Protein AF-A0A379ABN0-F1 (afdb_monomer)

Solvent-accessible surface area (backbone atoms only — not comparable to full-atom values): 11961 Å² total; per-residue (Å²): 132,75,56,62,75,32,34,42,32,34,22,52,95,89,26,41,31,74,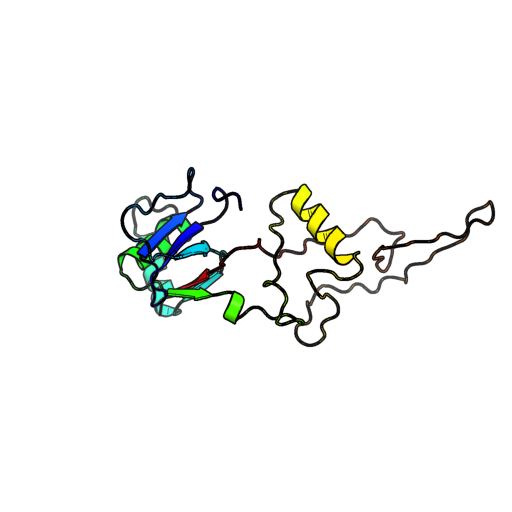44,69,42,52,41,30,93,62,76,84,80,77,82,86,60,93,75,53,47,74,31,33,46,70,89,47,75,46,65,44,67,68,62,50,50,53,55,51,54,52,48,75,69,40,90,85,59,81,87,35,59,65,74,48,50,49,47,50,38,30,72,73,66,52,23,31,49,46,56,42,84,80,73,59,88,72,97,51,92,87,55,75,70,72,51,41,45,53,91,38,74,69,37,41,51,51,53,58,51,35,64,31,46,98,76,38,81,62,76,87,80,48,80,87,75,62,86,83,75,92,82,74,97,55,56,74,63,78,79,57,65,50,98,85,67,50,73,64,79,84,73,76,67,79,82,54,58,38,73,88,52,84,81,81,82,80,84,80,82,45,56,58,76,65,61,33,26,31,41,36,38,124

pLDDT: mean 75.02, std 18.87, range [25.17, 95.69]

Foldseek 3Di:
DQQQQFWKFWAAPQQFTQDIAGSDPDPDDPPDDPGTDIWTAPPAAAEDPVVVVVLQVVQVVDPPRPSDCRPRPVRVCSVVRQKGWAFCLVVQDDDDNPQDRDFFAPVDPVSVVVQVLLVLDPDRSDDQPDPVDHDDDDDDPAAADDWDADPVRHGPDDHSDDDDGPNVDPDDDDPDHGHDDTRYIHIYGD

Nearest PDB structures (foldseek):
  5mni-assembly1_D  TM=9.243E-01  e=1.096E-16  Escherichia coli K-12
  5mni-assembly2_E  TM=9.269E-01  e=2.217E-16  Escherichia coli K-12
  5l6s-assembly3_K  TM=9.487E-01  e=5.098E-16  Escherichia coli K-12
  5l6s-assembly2_E  TM=9.245E-01  e=1.515E-15  Escherichia coli K-12
  5l6s-assembly4_N  TM=9.331E-01  e=2.892E-13  Escherichia coli K-12

Secondary structure (DSSP, 8-state):
--STTS-EEEE-SS-BEEEEESS-SS-----S-TTPEEEEEEEEEEE-HHHHHHHHHHHHHSTT----IIIIIHHHHHHHT--EEEEGGGT---S-TTS-------SSHHHHHHHHHHTTSSS-SS-TT-SSS--------PPPP---B-TT--B----S----TTTTSPPP--------SS-EEEEEE-

Sequence (190 aa):
MKPRRFGVMAVDEENMVIDFVEKPAKPPHHAGVMTLRRSASMGIYVFNADYLYELLEEDLQTPGSNHDFGKDILPKIVASGEGYAHSFALSCVQNDDNAPPYWRDVGTLEAYWRANLDLASVMPELDMYDVTWPIRTHMEPLPPAKFVQDRSGSHGMTMNSLVSGAASSPVQWWSIRCCSRGYALTLFAI

Organism: Enterobacter agglomerans (NCBI:txid549)

Radius of gyration: 22.11 Å; Cα contacts (8 Å, |Δi|>4): 262; chains: 1; bounding box: 51×33×70 Å

InterPro domains:
  IPR005835 Nucleotidyl transferase domain [PF00483] (2-120)
  IPR005836 ADP-glucose pyrophosphorylase, conserved site [PS00810] (40-50)
  IPR011831 Glucose-1-phosphate adenylyltransferase [PTHR43523] (5-164)
  IPR029044 Nucleotide-diphospho-sugar transferases [G3DSA:3.90.550.10] (1-129)
  IPR029044 Nucleotide-diphospho-sugar transferases [SSF53448] (3-157)

Structure (mmCIF, N/CA/C/O backbone):
data_AF-A0A379ABN0-F1
#
_entry.id   AF-A0A379ABN0-F1
#
loop_
_atom_site.group_PDB
_atom_site.id
_atom_site.type_symbol
_atom_site.label_atom_id
_atom_site.label_alt_id
_atom_site.label_comp_id
_atom_site.label_asym_id
_atom_site.label_entity_id
_atom_site.label_seq_id
_atom_site.pdbx_PDB_ins_code
_atom_site.Cartn_x
_atom_site.Cartn_y
_atom_site.Cartn_z
_atom_site.occupancy
_atom_site.B_iso_or_equiv
_atom_site.auth_seq_id
_atom_site.auth_comp_id
_atom_site.auth_asym_id
_atom_site.auth_atom_id
_atom_site.pdbx_PDB_model_num
ATOM 1 N N . MET A 1 1 ? 5.634 12.498 4.105 1.00 40.50 1 MET A N 1
ATOM 2 C CA . MET A 1 1 ? 4.290 11.992 3.733 1.00 40.50 1 MET A CA 1
ATOM 3 C C . MET A 1 1 ? 3.267 13.119 3.911 1.00 40.50 1 MET A C 1
ATOM 5 O O . MET A 1 1 ? 3.470 13.928 4.808 1.00 40.50 1 MET A O 1
ATOM 9 N N . LYS A 1 2 ? 2.200 13.214 3.100 1.00 43.81 2 LYS A N 1
ATOM 10 C CA . LYS A 1 2 ? 1.050 14.110 3.375 1.00 43.81 2 LYS A CA 1
ATOM 11 C C . LYS A 1 2 ? -0.066 13.263 4.020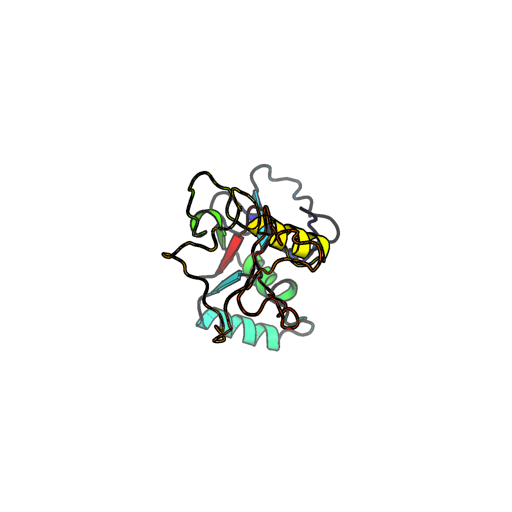 1.00 43.81 2 LYS A C 1
ATOM 13 O O . LYS A 1 2 ? -0.639 12.458 3.294 1.00 43.81 2 LYS A O 1
ATOM 18 N N . PRO A 1 3 ? -0.397 13.416 5.320 1.00 51.28 3 PRO A N 1
ATOM 19 C CA . PRO A 1 3 ? -1.280 12.469 6.025 1.00 51.28 3 PRO A CA 1
ATOM 20 C C . PRO A 1 3 ? -2.719 12.385 5.495 1.00 51.28 3 PRO A C 1
ATOM 22 O O . PRO A 1 3 ? -3.369 11.362 5.645 1.00 51.28 3 PRO A O 1
ATOM 25 N N . ARG A 1 4 ? -3.203 13.438 4.821 1.00 58.72 4 ARG A N 1
ATOM 26 C CA . ARG A 1 4 ? -4.598 13.640 4.366 1.00 58.72 4 ARG A CA 1
ATOM 27 C C . ARG A 1 4 ? -5.086 12.671 3.261 1.00 58.72 4 ARG A C 1
ATOM 29 O O . ARG A 1 4 ? -6.005 13.009 2.522 1.00 58.72 4 ARG A O 1
ATOM 36 N N . ARG A 1 5 ? -4.420 11.528 3.077 1.00 66.38 5 ARG A N 1
ATOM 37 C CA . ARG A 1 5 ? -4.686 10.505 2.047 1.00 66.38 5 ARG A CA 1
ATOM 38 C C . ARG A 1 5 ? -4.789 9.082 2.589 1.00 66.38 5 ARG A C 1
ATOM 40 O O . ARG A 1 5 ? -5.358 8.240 1.903 1.00 66.38 5 ARG A O 1
ATOM 47 N N . PHE A 1 6 ? -4.276 8.840 3.791 1.00 71.88 6 PHE A N 1
ATOM 48 C CA . PHE A 1 6 ? -4.164 7.521 4.404 1.00 71.88 6 PHE A CA 1
ATOM 49 C C . PHE A 1 6 ? -4.867 7.529 5.758 1.00 71.88 6 PHE A C 1
ATOM 51 O O . PHE A 1 6 ? -4.932 8.580 6.402 1.00 71.88 6 PHE A O 1
ATOM 58 N N . GLY A 1 7 ? -5.330 6.368 6.208 1.00 77.56 7 GLY A N 1
ATOM 59 C CA . GLY A 1 7 ? -5.660 6.169 7.613 1.00 77.56 7 GLY A CA 1
ATOM 60 C C . GLY A 1 7 ? -4.396 6.273 8.449 1.00 77.56 7 GLY A C 1
ATOM 61 O O . GLY A 1 7 ? -3.375 5.674 8.104 1.00 77.56 7 GLY A O 1
ATOM 62 N N . VAL A 1 8 ? -4.446 7.072 9.510 1.00 82.38 8 VAL A N 1
ATOM 63 C CA . VAL A 1 8 ? -3.350 7.225 10.468 1.00 82.38 8 VAL A CA 1
ATOM 64 C C . VAL A 1 8 ? -3.729 6.464 11.723 1.00 82.38 8 VAL A C 1
ATOM 66 O O . VAL A 1 8 ? -4.781 6.731 12.299 1.00 82.38 8 VAL A O 1
ATOM 69 N N . MET A 1 9 ? -2.857 5.555 12.147 1.00 84.50 9 MET A N 1
ATOM 70 C CA . MET A 1 9 ? -3.040 4.776 13.367 1.00 84.50 9 MET A CA 1
ATOM 71 C C . MET A 1 9 ? -1.948 5.069 14.393 1.00 84.50 9 MET A C 1
ATOM 73 O O . MET A 1 9 ? -0.806 5.383 14.028 1.00 84.50 9 MET A O 1
ATOM 77 N N . ALA A 1 10 ? -2.311 4.955 15.666 1.00 84.81 10 ALA A N 1
ATOM 78 C CA . ALA A 1 10 ? -1.388 4.936 16.789 1.00 84.81 10 ALA A CA 1
ATOM 79 C C . ALA A 1 10 ? -1.353 3.530 17.390 1.00 84.81 10 ALA A C 1
ATOM 81 O O . ALA A 1 10 ? -2.406 2.961 17.685 1.00 84.81 10 ALA A O 1
ATOM 82 N N . VAL A 1 11 ? -0.145 2.992 17.558 1.00 85.12 11 VAL A N 1
ATOM 83 C CA . VAL A 1 11 ? 0.076 1.639 18.086 1.00 85.12 11 VAL A CA 1
ATOM 84 C C . VAL A 1 11 ? 1.024 1.655 19.273 1.00 85.12 11 VAL A C 1
ATOM 86 O O . VAL A 1 11 ? 1.902 2.522 19.354 1.00 85.12 11 VAL A O 1
ATOM 89 N N . ASP A 1 12 ? 0.829 0.707 20.182 1.00 85.62 12 ASP A N 1
ATOM 90 C CA . ASP A 1 12 ? 1.656 0.518 21.372 1.00 85.62 12 ASP A CA 1
ATOM 91 C C . ASP A 1 12 ? 2.913 -0.336 21.110 1.00 85.62 12 ASP A C 1
ATOM 93 O O . ASP A 1 12 ? 3.414 -0.434 19.985 1.00 85.62 12 ASP A O 1
ATOM 97 N N . GLU A 1 13 ? 3.472 -0.895 22.184 1.00 85.88 13 GLU A N 1
ATOM 98 C CA . GLU A 1 13 ? 4.683 -1.717 22.173 1.00 85.88 13 GLU A CA 1
ATOM 99 C C . GLU A 1 13 ? 4.399 -3.188 21.809 1.00 85.88 13 GLU A C 1
ATOM 101 O O . GLU A 1 13 ? 5.302 -3.877 21.334 1.00 85.88 13 GLU A O 1
ATOM 106 N N . GLU A 1 14 ? 3.147 -3.642 21.943 1.00 86.19 14 GLU A N 1
ATOM 107 C CA . GLU A 1 14 ? 2.665 -4.972 21.537 1.00 86.19 14 GLU A CA 1
ATOM 108 C C . GLU A 1 14 ? 2.105 -4.971 20.096 1.00 86.19 14 GLU A C 1
ATOM 110 O O . GLU A 1 14 ? 1.907 -6.026 19.492 1.00 86.19 14 GLU A O 1
ATOM 115 N N . ASN A 1 15 ? 1.996 -3.784 19.485 1.00 86.75 15 ASN A N 1
ATOM 116 C CA . ASN A 1 15 ? 1.412 -3.484 18.172 1.00 86.75 15 ASN A CA 1
ATOM 117 C C . ASN A 1 15 ? -0.126 -3.585 18.133 1.00 86.75 15 ASN A C 1
ATOM 119 O O . ASN A 1 15 ? -0.699 -3.763 17.056 1.00 86.75 15 ASN A O 1
ATOM 123 N N . MET A 1 16 ? -0.805 -3.427 19.272 1.00 88.50 16 MET A N 1
ATOM 124 C CA . MET A 1 16 ? -2.249 -3.180 19.298 1.00 88.50 16 MET A CA 1
ATOM 125 C C . MET A 1 16 ? -2.532 -1.754 18.797 1.00 88.50 16 MET A C 1
ATOM 127 O O . MET A 1 16 ? -1.774 -0.818 19.074 1.00 88.50 16 MET A O 1
ATOM 131 N N . VAL A 1 17 ? -3.610 -1.568 18.033 1.00 88.69 17 VAL A N 1
ATOM 132 C CA . VAL A 1 17 ? -4.076 -0.248 17.590 1.00 88.69 17 VAL A CA 1
ATOM 133 C C . VAL A 1 17 ? -4.958 0.364 18.669 1.00 88.69 17 VAL A C 1
ATOM 135 O O . VAL A 1 17 ? -6.029 -0.149 18.965 1.00 88.69 17 VAL A O 1
ATOM 138 N N . ILE A 1 18 ? -4.524 1.503 19.210 1.00 87.12 18 ILE A N 1
ATOM 139 C CA . ILE A 1 18 ? -5.251 2.255 20.247 1.00 87.12 18 ILE A CA 1
ATOM 140 C C . ILE A 1 18 ? -6.147 3.342 19.637 1.00 87.12 18 ILE A C 1
ATOM 142 O O . ILE A 1 18 ? -7.160 3.722 20.217 1.00 87.12 18 ILE A O 1
ATOM 146 N N . ASP A 1 19 ? -5.767 3.880 18.476 1.00 85.81 19 ASP A N 1
ATOM 147 C CA . ASP A 1 19 ? -6.535 4.903 17.764 1.00 85.81 19 ASP A CA 1
ATOM 148 C C . ASP A 1 19 ? -6.326 4.776 16.251 1.00 85.81 19 ASP A C 1
ATOM 150 O O . ASP A 1 19 ? -5.209 4.527 15.783 1.00 85.81 19 ASP A O 1
ATOM 154 N N . PHE A 1 20 ? -7.398 4.990 15.491 1.00 85.38 20 PHE A N 1
ATOM 155 C CA . PHE A 1 20 ? -7.416 4.966 14.035 1.00 85.38 20 PHE A CA 1
ATOM 156 C C . PHE A 1 20 ? -8.280 6.109 13.498 1.00 85.38 20 PHE A C 1
ATOM 158 O O . PHE A 1 20 ? -9.477 6.182 13.768 1.00 85.38 20 PHE A O 1
ATOM 165 N N . VAL A 1 21 ? -7.687 6.976 12.674 1.00 82.69 21 VAL A N 1
ATOM 166 C CA . VAL A 1 21 ? -8.399 8.096 12.046 1.00 82.69 21 VAL A CA 1
ATOM 167 C C . VAL A 1 21 ? -8.195 8.066 10.538 1.00 82.69 21 VAL A C 1
ATOM 169 O O . VAL A 1 21 ? -7.072 8.215 10.049 1.00 82.69 21 VAL A O 1
ATOM 172 N N . GLU A 1 22 ? -9.286 7.919 9.786 1.00 81.06 22 GLU A N 1
ATOM 173 C CA . GLU A 1 22 ? -9.242 7.840 8.326 1.00 81.06 22 GLU A CA 1
ATOM 174 C C . GLU A 1 22 ? -9.063 9.214 7.656 1.00 81.06 22 GLU A C 1
ATOM 176 O O . GLU A 1 22 ? -9.783 10.173 7.941 1.00 81.06 22 GLU A O 1
ATOM 181 N N . LYS A 1 23 ? -8.084 9.311 6.741 1.00 76.88 23 LYS A N 1
ATOM 182 C CA . LYS A 1 23 ? -7.743 10.512 5.939 1.00 76.88 23 LYS A CA 1
ATOM 183 C C . LYS A 1 23 ? -7.788 11.851 6.723 1.00 76.88 23 LYS A C 1
ATOM 185 O O . LYS A 1 23 ? -8.391 12.824 6.253 1.00 76.88 23 LYS A O 1
ATOM 190 N N . PRO A 1 24 ? -7.124 11.972 7.888 1.00 74.69 24 PRO A N 1
ATOM 191 C CA . PRO A 1 24 ? -7.366 13.062 8.829 1.00 74.69 24 PRO A CA 1
ATOM 192 C C . PRO A 1 24 ? -6.949 14.432 8.268 1.00 74.69 24 PRO A C 1
ATOM 194 O O . PRO A 1 24 ? -5.861 14.610 7.711 1.00 74.69 24 PRO A O 1
ATOM 197 N N . ALA A 1 25 ? -7.814 15.440 8.437 1.00 70.44 25 ALA A N 1
ATOM 198 C CA . ALA A 1 25 ? -7.622 16.775 7.856 1.00 70.44 25 ALA A CA 1
ATOM 199 C C . ALA A 1 25 ? -6.370 17.504 8.390 1.00 70.44 25 ALA A C 1
ATOM 201 O O . ALA A 1 25 ? -5.716 18.235 7.641 1.00 70.44 25 ALA A O 1
ATOM 202 N N . LYS A 1 26 ? -6.030 17.261 9.659 1.00 66.50 26 LYS A N 1
ATOM 203 C CA . LYS A 1 26 ? -4.729 17.504 10.299 1.00 66.50 26 LYS A CA 1
ATOM 204 C C . LYS A 1 26 ? -4.312 16.171 10.936 1.00 66.50 26 LYS A C 1
ATOM 206 O O . LYS A 1 26 ? -5.198 15.529 11.492 1.00 66.50 26 LYS A O 1
ATOM 211 N N . PRO A 1 27 ? -3.036 15.743 10.893 1.00 63.50 27 PRO A N 1
ATOM 212 C CA . PRO A 1 27 ? -2.627 14.530 11.601 1.00 63.50 27 PRO A CA 1
ATOM 213 C C . PRO A 1 27 ? -2.969 14.658 13.098 1.00 63.50 27 PRO A C 1
ATOM 215 O O . PRO A 1 27 ? -2.692 15.719 13.670 1.00 63.50 27 PRO A O 1
ATOM 218 N N . PRO A 1 28 ? -3.574 13.632 13.725 1.00 63.78 28 PRO A N 1
ATOM 219 C CA . PRO A 1 28 ? -3.951 13.691 15.132 1.00 63.78 28 PRO A CA 1
ATOM 220 C C . PRO A 1 28 ? -2.736 13.967 16.026 1.00 63.78 28 PRO A C 1
ATOM 222 O O . PRO A 1 28 ? -1.644 13.430 15.823 1.00 63.78 28 PRO A O 1
ATOM 225 N N . HIS A 1 29 ? -2.931 14.829 17.023 1.00 58.00 29 HIS A N 1
ATOM 226 C CA . HIS A 1 29 ? -1.967 15.043 18.096 1.00 58.00 29 HIS A CA 1
ATOM 227 C C . HIS A 1 29 ? -2.347 14.159 19.284 1.00 58.00 29 HIS A C 1
ATOM 229 O O . HIS A 1 29 ? -3.050 14.598 20.188 1.00 58.00 29 HIS A O 1
ATOM 235 N N . HIS A 1 30 ? -1.841 12.924 19.282 1.00 58.34 30 HIS A N 1
ATOM 236 C CA . HIS A 1 30 ? -1.783 12.056 20.465 1.00 58.34 30 HIS A CA 1
ATOM 237 C C . HIS A 1 30 ? -0.937 12.719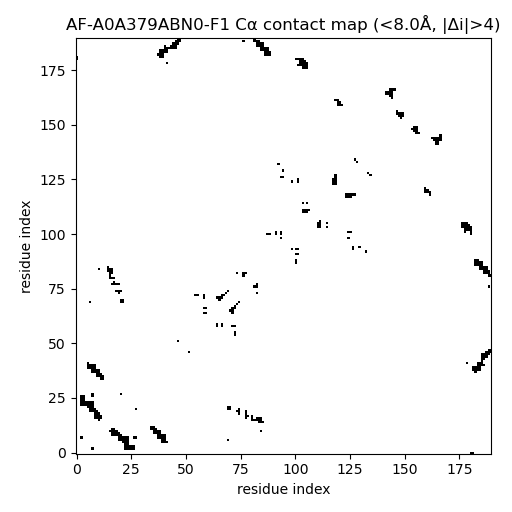 21.558 1.00 58.34 30 HIS A C 1
ATOM 239 O O . HIS A 1 30 ? 0.276 12.532 21.627 1.00 58.34 30 HIS A O 1
ATOM 245 N N . ALA A 1 31 ? -1.563 13.580 22.353 1.00 41.00 31 ALA A N 1
ATOM 246 C CA . ALA A 1 31 ? -0.927 14.311 23.436 1.00 41.00 31 ALA A CA 1
ATOM 247 C C . ALA A 1 31 ? -1.053 13.503 24.735 1.00 41.00 31 ALA A C 1
ATOM 249 O O . ALA A 1 31 ? -2.126 13.452 25.327 1.00 41.00 31 ALA A O 1
ATOM 250 N N . GLY A 1 32 ? 0.043 12.876 25.168 1.00 43.81 32 GLY A N 1
ATOM 251 C CA . GLY A 1 32 ? 0.117 12.190 26.464 1.00 43.81 32 GLY A CA 1
ATOM 252 C C . GLY A 1 32 ? 1.023 10.960 26.487 1.00 43.81 32 GLY A C 1
ATOM 253 O O . GLY A 1 32 ? 1.628 10.686 27.517 1.00 43.81 32 GLY A O 1
ATOM 254 N N . VAL A 1 33 ? 1.174 10.255 25.361 1.00 47.09 33 VAL A N 1
ATOM 255 C CA . VAL A 1 33 ? 1.901 8.975 25.308 1.00 47.09 33 VAL A CA 1
ATOM 256 C C . VAL A 1 33 ? 3.084 9.076 24.343 1.00 47.09 33 VAL A C 1
ATOM 258 O O . VAL 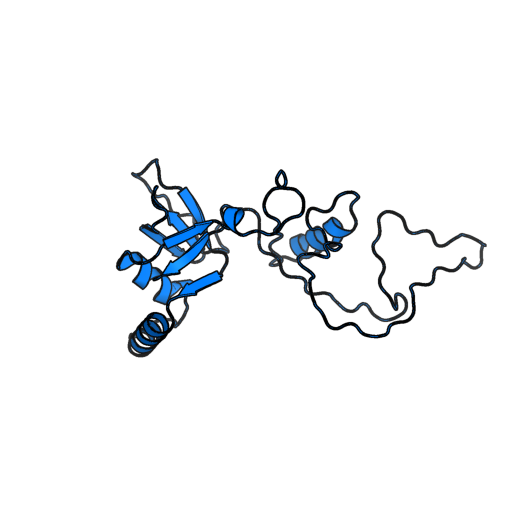A 1 33 ? 2.911 9.118 23.128 1.00 47.09 33 VAL A O 1
ATOM 261 N N . MET A 1 34 ? 4.298 9.148 24.897 1.00 44.66 34 MET A N 1
ATOM 262 C CA . MET A 1 34 ? 5.542 9.361 24.137 1.00 44.66 34 MET A CA 1
ATOM 263 C C . MET A 1 34 ? 6.002 8.113 23.355 1.00 44.66 34 MET A C 1
ATOM 265 O O . MET A 1 34 ? 6.846 8.223 22.471 1.00 44.66 34 MET A O 1
ATOM 269 N N . THR A 1 35 ? 5.467 6.933 23.684 1.00 51.16 35 THR A N 1
ATOM 270 C CA . THR A 1 35 ? 5.866 5.633 23.119 1.00 51.16 35 THR A CA 1
ATOM 271 C C . THR A 1 35 ? 5.063 5.214 21.884 1.00 51.16 35 THR A C 1
ATOM 273 O O . THR A 1 35 ? 5.528 4.352 21.138 1.00 51.16 35 THR A O 1
ATOM 276 N N . LEU A 1 36 ? 3.904 5.836 21.611 1.00 57.72 36 LEU A N 1
ATOM 277 C CA . LEU A 1 36 ? 3.034 5.426 20.502 1.00 57.72 36 LEU A CA 1
ATOM 278 C C . LEU A 1 36 ? 3.694 5.651 19.139 1.00 57.72 36 LEU A C 1
ATOM 280 O O . LEU A 1 36 ? 4.007 6.782 18.746 1.00 57.72 36 LEU A O 1
ATOM 284 N N . ARG A 1 37 ? 3.836 4.570 18.371 1.00 61.97 37 ARG A N 1
ATOM 285 C CA . ARG A 1 37 ? 4.328 4.638 16.993 1.00 61.97 37 ARG A CA 1
ATOM 286 C C . ARG A 1 37 ? 3.192 5.099 16.085 1.00 61.97 37 ARG A C 1
ATOM 288 O O . ARG A 1 37 ? 2.069 4.607 16.174 1.00 61.97 37 ARG A O 1
ATOM 295 N N . ARG A 1 38 ? 3.485 6.056 15.199 1.00 66.19 38 ARG A N 1
ATOM 296 C CA . ARG A 1 38 ? 2.535 6.548 14.191 1.00 66.19 38 ARG A CA 1
ATOM 297 C C . ARG A 1 38 ? 2.780 5.880 12.852 1.00 66.19 38 ARG A C 1
ATOM 299 O O . ARG A 1 38 ? 3.852 6.044 12.268 1.00 66.19 38 ARG A O 1
ATOM 306 N N . SER A 1 39 ? 1.742 5.230 12.350 1.00 74.38 39 SER A N 1
ATOM 307 C CA . SER A 1 39 ? 1.793 4.432 11.130 1.00 74.38 39 SER A CA 1
ATOM 308 C C . SER A 1 39 ? 0.659 4.789 10.177 1.00 74.38 39 SER A C 1
ATOM 310 O O . SER A 1 39 ? -0.346 5.383 10.573 1.00 74.38 39 SER A O 1
ATOM 312 N N . ALA A 1 40 ? 0.833 4.439 8.905 1.00 78.88 40 ALA A N 1
ATOM 313 C CA . ALA A 1 40 ? -0.192 4.579 7.880 1.00 78.88 40 ALA A CA 1
ATOM 314 C C . ALA A 1 40 ? -0.812 3.211 7.565 1.00 78.88 40 ALA A C 1
ATOM 316 O O . ALA A 1 40 ? -0.088 2.224 7.425 1.00 78.88 40 ALA A O 1
ATOM 317 N N . SER A 1 41 ? -2.136 3.154 7.409 1.00 81.25 41 SER A N 1
ATOM 318 C CA . SER A 1 41 ? -2.797 1.970 6.850 1.00 81.25 41 SER A CA 1
ATOM 319 C C . SER A 1 41 ? -2.446 1.810 5.372 1.00 81.25 41 SER A C 1
ATOM 321 O O . SER A 1 41 ? -2.433 2.780 4.609 1.00 81.25 41 SER A O 1
ATOM 323 N N . MET A 1 42 ? -2.196 0.565 4.967 1.00 81.56 42 MET A N 1
ATOM 324 C CA . MET A 1 42 ? -1.989 0.186 3.567 1.00 81.56 42 MET A CA 1
ATOM 325 C C . MET A 1 42 ? -3.293 0.081 2.764 1.00 81.56 42 MET A C 1
ATOM 327 O O . MET A 1 42 ? -3.236 0.004 1.539 1.00 81.56 42 MET A O 1
ATOM 331 N N . GLY A 1 43 ? -4.452 0.024 3.431 1.00 83.94 43 GLY A N 1
ATOM 332 C CA . GLY A 1 43 ? -5.680 -0.498 2.822 1.00 83.94 43 GLY A CA 1
ATOM 333 C C . GLY A 1 43 ? -5.676 -2.026 2.670 1.00 83.94 43 GLY A C 1
ATOM 334 O O . GLY A 1 43 ? -6.419 -2.553 1.848 1.00 83.94 43 GLY A O 1
ATOM 335 N N . ILE A 1 44 ? -4.820 -2.720 3.428 1.00 85.75 44 ILE A N 1
ATOM 336 C CA . ILE A 1 44 ? -4.754 -4.182 3.521 1.00 85.75 44 ILE A CA 1
ATOM 337 C C . ILE A 1 44 ? -5.173 -4.555 4.941 1.00 85.75 44 ILE A C 1
ATOM 339 O O . ILE A 1 44 ? -4.664 -3.976 5.906 1.00 85.75 44 ILE A O 1
ATOM 343 N N . TYR A 1 45 ? -6.095 -5.507 5.046 1.00 89.56 45 TYR A N 1
ATOM 344 C CA . TYR A 1 45 ? -6.679 -5.976 6.298 1.00 89.56 45 TYR A CA 1
ATOM 345 C C . TYR A 1 45 ? -6.790 -7.501 6.253 1.00 89.56 45 TYR A C 1
ATOM 347 O O . TYR A 1 45 ? -7.070 -8.065 5.192 1.00 89.56 45 TYR A O 1
ATOM 355 N N . VAL A 1 46 ? -6.568 -8.155 7.388 1.00 91.25 46 VAL A N 1
ATOM 356 C CA . VAL A 1 46 ? -6.705 -9.601 7.568 1.00 91.25 46 VAL A CA 1
ATOM 357 C C . VAL A 1 46 ? -7.686 -9.841 8.707 1.00 91.25 46 VAL A C 1
ATOM 359 O O . VAL A 1 46 ? -7.596 -9.214 9.760 1.00 91.25 46 VAL A O 1
ATOM 362 N N . PHE A 1 47 ? -8.626 -10.746 8.466 1.00 91.31 47 PHE A N 1
ATOM 363 C CA . PHE A 1 47 ? -9.713 -11.071 9.375 1.00 91.31 47 PHE A CA 1
ATOM 364 C C . PHE A 1 47 ? -9.903 -12.579 9.436 1.00 91.31 47 PHE A C 1
ATOM 366 O O . PHE A 1 47 ? -9.729 -13.271 8.427 1.00 91.31 47 PHE A O 1
ATOM 373 N N . ASN A 1 48 ? -10.351 -13.068 10.585 1.00 93.56 48 ASN A N 1
ATOM 374 C CA . ASN A 1 48 ? -11.118 -14.302 10.636 1.00 93.56 48 ASN A CA 1
ATOM 375 C C . ASN A 1 48 ? -12.425 -14.123 9.832 1.00 93.56 48 ASN A C 1
ATOM 377 O O . ASN A 1 48 ? -13.067 -13.073 9.902 1.00 93.56 48 ASN A O 1
ATOM 381 N N . ALA A 1 49 ? -12.786 -15.113 9.013 1.00 94.25 49 ALA A N 1
ATOM 382 C CA . ALA A 1 49 ? -13.876 -14.975 8.046 1.00 94.25 49 ALA A CA 1
ATOM 383 C C . ALA A 1 49 ? -15.240 -14.823 8.734 1.00 94.25 49 ALA A C 1
ATOM 385 O O . ALA A 1 49 ? -16.024 -13.966 8.334 1.00 94.25 49 ALA A O 1
ATOM 386 N N . ASP A 1 50 ? -15.485 -15.606 9.786 1.00 95.69 50 ASP A N 1
ATOM 387 C CA . ASP A 1 50 ? -16.760 -15.610 10.506 1.00 95.69 50 ASP A CA 1
ATOM 388 C C . ASP A 1 50 ? -16.985 -14.268 11.231 1.00 95.69 50 ASP A C 1
ATOM 390 O O . ASP A 1 50 ? -18.007 -13.617 11.021 1.00 95.69 50 ASP A O 1
ATOM 394 N N . TYR A 1 51 ? -15.965 -13.774 11.944 1.00 93.19 51 TYR A N 1
ATOM 395 C CA . TYR A 1 51 ? -15.944 -12.445 12.581 1.00 93.19 51 TYR A CA 1
ATOM 396 C C . TYR A 1 51 ? -16.162 -11.297 11.576 1.00 93.19 51 TYR A C 1
ATOM 398 O O . TYR A 1 51 ? -16.862 -10.326 11.866 1.00 93.19 51 TYR A O 1
ATOM 406 N N . LEU A 1 52 ? -15.611 -11.402 10.357 1.00 93.69 52 LEU A N 1
ATOM 407 C CA . LEU A 1 52 ? -15.862 -10.414 9.304 1.00 93.69 52 LEU A CA 1
ATOM 408 C C . LEU A 1 52 ? -17.315 -10.445 8.806 1.00 93.69 52 LEU A C 1
ATOM 410 O O . LEU A 1 52 ? -17.858 -9.387 8.491 1.00 93.69 52 LEU A O 1
ATOM 414 N N . TYR A 1 53 ? -17.952 -11.616 8.724 1.00 94.38 53 TYR A N 1
ATOM 415 C CA . TYR A 1 53 ? -19.370 -11.699 8.365 1.00 94.38 53 TYR A CA 1
ATOM 416 C C . TYR A 1 53 ? -20.256 -11.094 9.460 1.00 94.38 53 TYR A C 1
ATOM 418 O O . TYR A 1 53 ? -21.113 -10.273 9.138 1.00 94.38 53 TYR A O 1
ATOM 426 N N . GLU A 1 54 ? -19.994 -11.406 10.732 1.00 94.12 54 GLU A N 1
ATOM 427 C CA . GLU A 1 54 ? -20.711 -10.831 11.880 1.00 94.12 54 GLU A CA 1
ATOM 428 C C . GLU A 1 54 ? -20.610 -9.293 11.897 1.00 94.12 54 GLU A C 1
ATOM 430 O O . GLU A 1 54 ? -21.635 -8.608 11.892 1.00 94.12 54 GLU A O 1
ATOM 435 N N . LEU A 1 55 ? -19.398 -8.730 11.779 1.00 92.81 55 LEU A N 1
ATOM 436 C CA .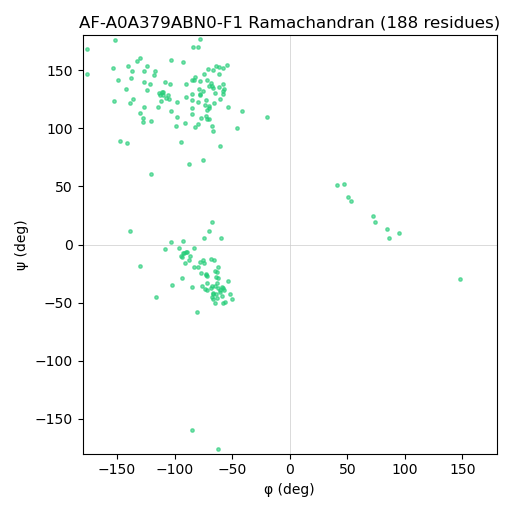 LEU A 1 55 ? -19.187 -7.275 11.705 1.00 92.81 55 LEU A CA 1
ATOM 437 C C . LEU A 1 55 ? -19.912 -6.602 10.528 1.00 92.81 55 LEU A C 1
ATOM 439 O O . LEU A 1 55 ? -20.369 -5.463 10.655 1.00 92.81 55 LEU A O 1
ATOM 443 N N . LEU A 1 56 ? -19.995 -7.266 9.371 1.00 94.06 56 LEU A N 1
ATOM 444 C CA . LEU A 1 56 ? -20.677 -6.726 8.193 1.00 94.06 56 LEU A CA 1
ATOM 445 C C . LEU A 1 56 ? -22.204 -6.811 8.323 1.00 94.06 56 LEU A C 1
ATOM 447 O O . LEU A 1 56 ? -22.891 -5.884 7.892 1.00 94.06 56 LEU A O 1
ATOM 451 N N . GLU A 1 57 ? -22.747 -7.862 8.943 1.00 94.50 57 GLU A N 1
ATOM 452 C CA . GLU A 1 57 ? -24.179 -7.939 9.254 1.00 94.50 57 GLU A CA 1
ATOM 453 C C . GLU A 1 57 ? -24.587 -6.888 10.298 1.00 94.50 57 GLU A C 1
ATOM 455 O O . GLU A 1 57 ? -25.582 -6.186 10.094 1.00 94.50 57 GLU A O 1
ATOM 460 N N . GLU A 1 58 ? -23.792 -6.684 11.355 1.00 92.62 58 GLU A N 1
ATOM 461 C CA . GLU A 1 58 ? -24.012 -5.601 12.324 1.00 92.62 58 GLU A CA 1
ATOM 462 C C . GLU A 1 58 ? -23.943 -4.209 11.679 1.00 92.62 58 GLU A C 1
ATOM 464 O O . GLU A 1 58 ? -24.748 -3.325 11.995 1.00 92.62 58 GLU A O 1
ATOM 469 N N . ASP A 1 59 ? -22.999 -3.980 10.761 1.00 93.31 59 ASP A N 1
ATOM 470 C CA . ASP A 1 59 ? -22.877 -2.691 10.082 1.00 93.31 59 ASP A CA 1
ATOM 471 C C . ASP A 1 59 ? -24.048 -2.403 9.134 1.00 93.31 59 ASP A C 1
ATOM 473 O O . ASP A 1 59 ? -24.549 -1.279 9.109 1.00 93.31 59 ASP A O 1
ATOM 477 N N . LEU A 1 60 ? -24.564 -3.423 8.442 1.00 93.25 60 LEU A N 1
ATOM 478 C CA . LEU A 1 60 ? -25.785 -3.316 7.635 1.00 93.25 60 LEU A CA 1
ATOM 479 C C . LEU A 1 60 ? -27.030 -2.970 8.472 1.00 93.25 60 LEU A C 1
ATOM 481 O O . LEU A 1 60 ? -27.941 -2.323 7.956 1.00 93.25 60 LEU A O 1
ATOM 485 N N . GLN A 1 61 ? -27.072 -3.355 9.753 1.00 93.81 61 GLN A N 1
ATOM 486 C CA . GLN A 1 61 ? -28.130 -2.936 10.683 1.00 93.81 61 GLN A CA 1
ATOM 487 C C . GLN A 1 61 ? -27.841 -1.594 11.386 1.00 93.81 61 GLN A C 1
ATOM 489 O O . GLN A 1 61 ? -28.740 -1.049 12.027 1.00 93.81 61 GLN A O 1
ATOM 494 N N . THR A 1 62 ? -26.626 -1.036 11.281 1.00 91.19 62 THR A N 1
ATOM 495 C CA . THR A 1 62 ? -26.205 0.193 11.983 1.00 91.19 62 THR A CA 1
ATOM 496 C C . THR A 1 62 ? -26.785 1.449 11.301 1.00 91.19 62 THR A C 1
ATOM 498 O O . THR A 1 62 ? -26.308 1.838 10.228 1.00 91.19 62 THR A O 1
ATOM 501 N N . PRO A 1 63 ? -27.768 2.164 11.892 1.00 89.94 63 PRO A N 1
ATOM 502 C CA . PRO A 1 63 ? -28.406 3.292 11.216 1.00 89.94 63 PRO A CA 1
ATOM 503 C C . PRO A 1 63 ? -27.455 4.491 11.128 1.00 89.94 63 PRO A C 1
ATOM 505 O O . PRO A 1 63 ? -27.095 5.086 12.143 1.00 89.94 63 PRO A O 1
ATOM 508 N N . GLY A 1 64 ? -27.079 4.873 9.906 1.00 87.88 64 GLY A N 1
ATOM 509 C CA . GLY A 1 64 ? -26.168 5.995 9.654 1.00 87.88 64 GLY A CA 1
ATOM 510 C C . GLY A 1 64 ? -24.693 5.619 9.480 1.00 87.88 64 GLY A C 1
ATOM 511 O O . GLY A 1 64 ? -23.869 6.530 9.405 1.00 87.88 64 GLY A O 1
ATOM 512 N N . SER A 1 65 ? -24.361 4.325 9.373 1.00 90.44 65 SER A N 1
ATOM 513 C CA . SER A 1 65 ? -23.067 3.894 8.822 1.00 90.44 65 SER A CA 1
ATOM 514 C C . SER A 1 65 ? -22.871 4.422 7.389 1.00 90.44 65 SER A C 1
ATOM 516 O O . SER A 1 65 ? -23.837 4.646 6.653 1.00 90.44 65 SER A O 1
ATOM 518 N N . ASN A 1 66 ? -21.616 4.620 6.976 1.00 89.56 66 ASN A N 1
ATOM 519 C CA . ASN A 1 66 ? -21.249 4.882 5.581 1.00 89.56 66 ASN A CA 1
ATOM 520 C C . ASN A 1 66 ? -20.957 3.582 4.802 1.00 89.56 66 ASN A C 1
ATOM 522 O O . ASN A 1 66 ? -20.710 3.657 3.595 1.00 89.56 66 ASN A O 1
ATOM 526 N N . HIS A 1 67 ? -20.946 2.430 5.484 1.00 90.69 67 HIS A N 1
ATOM 527 C CA . HIS A 1 67 ? -20.494 1.124 4.995 1.00 90.69 67 HIS A CA 1
ATOM 528 C C . HIS A 1 67 ? -19.066 1.162 4.403 1.00 90.69 67 HIS A C 1
ATOM 530 O O . HIS A 1 67 ? -18.756 0.518 3.399 1.00 90.69 67 HIS A O 1
ATOM 536 N N . ASP A 1 68 ? -18.183 1.956 5.020 1.00 89.06 68 ASP A N 1
ATOM 537 C CA . ASP A 1 68 ? -16.785 2.170 4.644 1.00 89.06 68 ASP A CA 1
ATOM 538 C C . ASP A 1 68 ? -15.867 1.566 5.718 1.00 89.06 68 ASP A C 1
ATOM 540 O O . ASP A 1 68 ? -15.921 1.939 6.892 1.00 89.06 68 ASP A O 1
ATOM 544 N N . PHE A 1 69 ? -14.971 0.655 5.317 1.00 89.00 69 PHE A N 1
ATOM 545 C CA . PHE A 1 69 ? -14.038 0.010 6.246 1.00 89.00 69 PHE A CA 1
ATOM 546 C C . PHE A 1 69 ? -13.263 1.021 7.105 1.00 89.00 69 PHE A C 1
ATOM 548 O O . PHE A 1 69 ? -13.125 0.821 8.306 1.00 89.00 69 PHE A O 1
ATOM 555 N N . GLY A 1 70 ? -12.787 2.124 6.521 1.00 86.25 70 GLY A N 1
ATOM 556 C CA . GLY A 1 70 ? -11.995 3.127 7.231 1.00 86.25 70 GLY A CA 1
ATOM 557 C C . GLY A 1 70 ? -12.793 3.993 8.207 1.00 86.25 70 GLY A C 1
ATOM 558 O O . GLY A 1 70 ? -12.212 4.528 9.149 1.00 86.25 70 GLY A O 1
ATOM 559 N N . LYS A 1 71 ? -14.101 4.162 8.000 1.00 86.00 71 LYS A N 1
ATOM 560 C CA . LYS A 1 71 ? -14.926 5.062 8.825 1.00 86.00 71 LYS A CA 1
ATOM 561 C C . LYS A 1 71 ? -15.780 4.339 9.852 1.00 86.00 71 LYS A C 1
ATOM 563 O O . LYS A 1 71 ? -16.003 4.896 10.921 1.00 86.00 71 LYS A O 1
ATOM 568 N N . ASP A 1 72 ? -16.273 3.155 9.506 1.00 89.06 72 ASP A N 1
ATOM 569 C CA . ASP A 1 72 ? -17.325 2.482 10.263 1.00 89.06 72 ASP A CA 1
ATOM 570 C C . ASP A 1 72 ? -16.816 1.155 10.859 1.00 89.06 72 ASP A C 1
ATOM 572 O O . ASP A 1 72 ? -16.992 0.923 12.051 1.00 89.06 72 ASP A O 1
ATOM 576 N N . ILE A 1 73 ? -16.102 0.324 10.082 1.00 91.50 73 ILE A N 1
ATOM 577 C CA . ILE A 1 73 ? -15.652 -1.014 10.530 1.00 91.50 73 ILE A CA 1
ATOM 578 C C . ILE A 1 73 ? -14.386 -0.954 11.403 1.00 91.50 73 ILE A C 1
ATOM 580 O O . ILE A 1 73 ? -14.407 -1.396 12.549 1.00 91.50 73 ILE A O 1
ATOM 584 N N . LEU A 1 74 ? -13.273 -0.398 10.904 1.00 90.31 74 LEU A N 1
ATOM 585 C CA . LEU A 1 74 ? -12.002 -0.371 11.650 1.00 90.31 74 LEU A CA 1
ATOM 586 C C . LEU A 1 74 ? -12.111 0.390 12.986 1.00 90.31 74 LEU A C 1
ATOM 588 O O . LEU A 1 74 ? -11.559 -0.102 13.968 1.00 90.31 74 LEU A O 1
ATOM 592 N N . PRO A 1 75 ? -12.843 1.520 13.100 1.00 89.06 75 PRO A N 1
ATOM 593 C CA . PRO A 1 75 ? -13.037 2.176 14.393 1.00 89.06 75 PRO A CA 1
ATOM 594 C C . PRO A 1 75 ? -13.822 1.344 15.419 1.00 89.06 75 PRO A C 1
ATOM 596 O O . PRO A 1 75 ? -13.560 1.500 16.608 1.00 89.06 75 PRO A O 1
ATOM 599 N N . LYS A 1 76 ? -14.725 0.438 15.000 1.00 89.19 76 LYS A N 1
ATOM 600 C CA . LYS A 1 76 ? -15.388 -0.520 15.911 1.00 89.19 76 LYS A CA 1
ATOM 601 C C . LYS A 1 76 ? -14.367 -1.504 16.502 1.00 89.19 76 LYS A C 1
ATOM 603 O O . LYS A 1 76 ? -14.269 -1.607 17.718 1.00 89.19 76 LYS A O 1
ATOM 608 N N . ILE A 1 77 ? -13.552 -2.128 15.649 1.00 91.00 77 ILE A N 1
ATOM 609 C CA . ILE A 1 77 ? -12.502 -3.102 16.024 1.00 91.00 77 ILE A CA 1
ATOM 610 C C . ILE A 1 77 ? -11.413 -2.476 16.919 1.00 91.00 77 ILE A C 1
ATOM 612 O O . ILE A 1 77 ? -10.883 -3.096 17.840 1.00 91.00 77 ILE A O 1
ATOM 616 N N . VAL A 1 78 ? -11.061 -1.217 16.655 1.00 89.62 78 VAL A N 1
ATOM 617 C CA . VAL A 1 78 ? -10.108 -0.460 17.483 1.00 89.62 78 VAL A CA 1
ATOM 618 C C . VAL A 1 78 ? -10.723 -0.087 18.837 1.00 89.62 78 VAL A C 1
ATOM 620 O O . VAL A 1 78 ? -10.022 -0.081 19.843 1.00 89.62 78 VAL A O 1
ATOM 623 N N . ALA A 1 79 ? -12.035 0.160 18.896 1.00 88.12 79 ALA A N 1
ATOM 624 C CA . ALA A 1 79 ? -12.745 0.423 20.146 1.00 88.12 79 ALA A CA 1
ATOM 625 C C . ALA A 1 79 ? -13.020 -0.841 20.990 1.00 88.12 79 ALA A C 1
ATOM 627 O O . ALA A 1 79 ? -13.156 -0.713 22.207 1.00 88.12 79 ALA A O 1
ATOM 628 N N . SER A 1 80 ? -13.082 -2.038 20.389 1.00 88.12 80 SER A N 1
ATOM 629 C CA . SER A 1 80 ? -13.136 -3.315 21.125 1.00 88.12 80 SER A CA 1
ATOM 630 C C . SER A 1 80 ? -11.765 -3.779 21.637 1.00 88.12 80 SER A C 1
ATOM 632 O O . SER A 1 80 ? -11.706 -4.566 22.579 1.00 88.12 80 SER A O 1
ATOM 634 N N . GLY A 1 81 ? -10.668 -3.258 21.072 1.00 87.38 81 GLY A N 1
ATOM 635 C CA . GLY A 1 81 ? -9.293 -3.648 21.418 1.00 87.38 81 GLY A CA 1
ATOM 636 C C . GLY A 1 81 ? -8.791 -4.891 20.671 1.00 87.38 81 GLY A C 1
ATOM 637 O O . GLY A 1 81 ? -7.762 -5.452 21.033 1.00 87.38 81 GLY A O 1
ATOM 638 N N . GLU A 1 82 ? -9.501 -5.321 19.627 1.00 88.75 82 GLU A N 1
ATOM 639 C CA . GLU A 1 82 ? -9.212 -6.544 18.859 1.00 88.75 82 GLU A CA 1
ATOM 640 C C . GLU A 1 82 ? -8.312 -6.274 17.633 1.00 88.75 82 GLU A C 1
ATOM 642 O O . GLU A 1 82 ? -7.865 -7.198 16.952 1.00 88.75 82 GLU A O 1
ATOM 647 N N . GLY A 1 83 ? -8.033 -4.999 17.339 1.00 89.12 83 GLY A N 1
ATOM 648 C CA . GLY A 1 83 ? -7.218 -4.568 16.204 1.00 89.12 83 GLY A CA 1
ATOM 649 C C . GLY A 1 83 ? -5.713 -4.577 16.483 1.00 89.12 83 GLY A C 1
ATOM 650 O O . GLY A 1 83 ? -5.201 -3.714 17.193 1.00 89.12 83 GLY A O 1
ATOM 651 N N . TYR A 1 84 ? -4.985 -5.475 15.826 1.00 90.06 84 TYR A N 1
ATOM 652 C CA . TYR A 1 84 ? -3.521 -5.552 15.811 1.00 90.06 84 TYR A CA 1
ATOM 653 C C . TYR A 1 84 ? -2.926 -5.011 14.509 1.00 90.06 84 TYR A C 1
ATOM 655 O O . TYR A 1 84 ? -3.588 -4.963 13.474 1.00 90.06 84 TYR A O 1
ATOM 663 N N . ALA A 1 85 ? -1.653 -4.618 14.537 1.00 88.69 85 ALA A N 1
ATOM 664 C CA . ALA A 1 85 ? -1.014 -3.891 13.448 1.00 88.69 85 ALA A CA 1
ATOM 665 C C . ALA A 1 85 ? 0.300 -4.548 12.986 1.00 88.69 85 ALA A C 1
ATOM 667 O O . ALA A 1 85 ? 1.348 -4.436 13.621 1.00 88.69 85 ALA A O 1
ATOM 668 N N . HIS A 1 86 ? 0.262 -5.212 11.832 1.00 86.81 86 HIS A N 1
ATOM 669 C CA . HIS A 1 86 ? 1.389 -5.971 11.283 1.00 86.81 86 HIS A CA 1
ATOM 670 C C . HIS A 1 86 ? 2.290 -5.122 10.379 1.00 86.81 86 HIS A C 1
ATOM 672 O O . HIS A 1 86 ? 1.820 -4.516 9.414 1.00 86.81 86 HIS A O 1
ATOM 678 N N . SER A 1 87 ? 3.596 -5.115 10.660 1.00 85.50 87 SER A N 1
ATOM 679 C CA . SER A 1 87 ? 4.586 -4.316 9.930 1.00 85.50 87 SER A CA 1
ATOM 680 C C . SER A 1 87 ? 4.889 -4.857 8.540 1.00 85.50 87 SER A C 1
ATOM 682 O O . SER A 1 87 ? 5.452 -5.938 8.394 1.00 85.50 87 SER A O 1
ATOM 684 N N . PHE A 1 88 ? 4.637 -4.040 7.512 1.00 84.69 88 PHE A N 1
ATOM 685 C CA . PHE A 1 88 ? 5.028 -4.325 6.130 1.00 84.69 88 PHE A CA 1
ATOM 686 C C . PHE A 1 88 ? 6.521 -4.651 5.988 1.00 84.69 88 PHE A C 1
ATOM 688 O O . PHE A 1 88 ? 6.881 -5.487 5.170 1.00 84.69 88 PHE A O 1
ATOM 695 N N . ALA A 1 89 ? 7.393 -4.077 6.825 1.00 84.06 89 ALA A N 1
ATOM 696 C CA . ALA A 1 89 ? 8.824 -4.398 6.821 1.00 84.06 89 ALA A CA 1
ATOM 697 C C . ALA A 1 89 ? 9.145 -5.850 7.246 1.00 84.06 89 ALA A C 1
ATOM 699 O O . ALA A 1 89 ? 10.265 -6.297 7.041 1.00 84.06 89 ALA A O 1
ATOM 700 N N . LEU A 1 90 ? 8.186 -6.584 7.826 1.00 85.31 90 LEU A N 1
ATOM 701 C CA . LEU A 1 90 ? 8.308 -8.006 8.176 1.00 85.31 90 LEU A CA 1
ATOM 702 C C . LEU A 1 90 ? 7.758 -8.945 7.085 1.00 85.31 90 LEU A C 1
ATOM 704 O O . LEU A 1 90 ? 7.916 -10.156 7.194 1.00 85.31 90 LEU A O 1
ATOM 708 N N . SER A 1 91 ? 7.074 -8.413 6.065 1.00 86.62 91 SER A N 1
ATOM 709 C CA . SER A 1 91 ? 6.428 -9.204 5.002 1.00 86.62 91 SER A CA 1
ATOM 710 C C . SER A 1 91 ? 6.594 -8.616 3.595 1.00 86.62 91 SER A C 1
ATOM 712 O O . SER A 1 91 ? 5.892 -9.023 2.670 1.00 86.62 91 SER A O 1
ATOM 714 N N . CYS A 1 92 ? 7.473 -7.629 3.426 1.00 86.06 92 CYS A N 1
ATOM 715 C CA . CYS A 1 92 ? 7.861 -7.102 2.126 1.00 86.06 92 CYS A CA 1
ATOM 716 C C . CYS A 1 92 ? 8.886 -8.052 1.507 1.00 86.06 92 CYS A C 1
ATOM 718 O O . CYS A 1 92 ? 9.932 -8.301 2.100 1.00 86.06 92 CYS A O 1
ATOM 720 N N . VAL A 1 93 ? 8.594 -8.565 0.313 1.00 84.88 93 VAL A N 1
ATOM 721 C CA . VAL A 1 93 ? 9.559 -9.336 -0.477 1.00 84.88 93 VAL A CA 1
ATOM 722 C C . VAL A 1 93 ? 10.414 -8.348 -1.271 1.00 84.88 93 VAL A C 1
ATOM 724 O O . VAL A 1 93 ? 9.870 -7.491 -1.968 1.00 84.88 93 VAL A O 1
ATOM 727 N N . GLN A 1 94 ? 11.737 -8.426 -1.122 1.00 81.81 94 GLN A N 1
ATOM 728 C CA . GLN A 1 94 ? 12.708 -7.550 -1.782 1.00 81.81 94 GLN A CA 1
ATOM 729 C C . GLN A 1 94 ? 14.061 -8.260 -1.940 1.00 81.81 94 GLN A C 1
ATOM 731 O O . GLN A 1 94 ? 14.402 -9.112 -1.124 1.00 81.81 94 GLN A O 1
ATOM 736 N N . ASN A 1 95 ? 14.836 -7.888 -2.965 1.00 80.31 95 ASN A N 1
ATOM 737 C CA . ASN A 1 95 ? 16.113 -8.539 -3.302 1.00 80.31 95 ASN A CA 1
ATOM 738 C C . ASN A 1 95 ? 17.352 -7.949 -2.593 1.00 80.31 95 ASN A C 1
ATOM 740 O O . ASN A 1 95 ? 18.441 -8.505 -2.715 1.00 80.31 95 ASN A O 1
ATOM 744 N N . ASP A 1 96 ? 17.206 -6.847 -1.851 1.00 81.38 96 ASP A N 1
ATOM 745 C CA . ASP A 1 96 ? 18.248 -6.288 -0.979 1.00 81.38 96 ASP A CA 1
ATOM 746 C C . ASP A 1 96 ? 17.662 -6.030 0.414 1.00 81.38 96 ASP A C 1
ATOM 748 O O . ASP A 1 96 ? 16.820 -5.150 0.585 1.00 81.38 96 ASP A O 1
ATOM 752 N N . ASP A 1 97 ? 18.121 -6.770 1.424 1.00 78.31 97 ASP A N 1
ATOM 753 C CA . ASP A 1 97 ? 17.701 -6.611 2.825 1.00 78.31 97 ASP A CA 1
ATOM 754 C C . ASP A 1 97 ? 18.048 -5.227 3.413 1.00 78.31 97 ASP A C 1
ATOM 756 O O . ASP A 1 97 ? 17.465 -4.805 4.411 1.00 78.31 97 ASP A O 1
ATOM 760 N N . ASN A 1 98 ? 18.985 -4.495 2.798 1.00 81.44 98 ASN A N 1
ATOM 761 C CA . ASN A 1 98 ? 19.386 -3.149 3.215 1.00 81.44 98 ASN A CA 1
ATOM 762 C C . ASN A 1 98 ? 18.518 -2.050 2.576 1.00 81.44 98 ASN A C 1
ATOM 764 O O . ASN A 1 98 ? 18.567 -0.892 3.008 1.00 81.44 98 ASN A O 1
ATOM 768 N N . ALA A 1 99 ? 17.726 -2.387 1.554 1.00 80.06 99 ALA A N 1
ATOM 769 C CA . ALA A 1 99 ? 16.819 -1.454 0.906 1.00 80.06 99 ALA A CA 1
ATOM 770 C C . ALA A 1 99 ? 15.582 -1.180 1.788 1.00 80.06 99 ALA A C 1
ATOM 772 O O . ALA A 1 99 ? 15.098 -2.062 2.501 1.00 80.06 99 ALA A O 1
ATOM 773 N N . PRO A 1 100 ? 15.019 0.042 1.758 1.00 82.62 100 PRO A N 1
ATOM 774 C CA . PRO A 1 100 ? 13.749 0.313 2.419 1.00 82.62 100 PRO A CA 1
ATOM 775 C C . PRO A 1 100 ? 12.598 -0.388 1.667 1.00 82.62 100 PRO A C 1
ATOM 777 O O . PRO A 1 100 ? 12.538 -0.233 0.447 1.00 82.62 100 PRO A O 1
ATOM 780 N N . PRO A 1 101 ? 11.644 -1.045 2.364 1.00 84.25 101 PRO A N 1
ATOM 781 C CA . PRO A 1 101 ? 10.485 -1.711 1.761 1.00 84.25 101 PRO A CA 1
ATOM 782 C C . PRO A 1 101 ? 9.834 -0.909 0.632 1.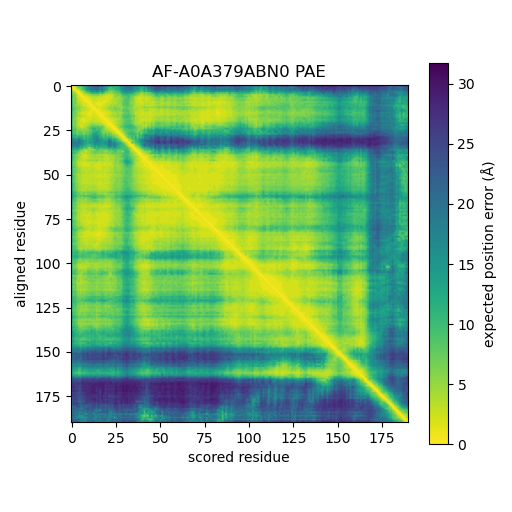00 84.25 101 PRO A C 1
ATOM 784 O O . PRO A 1 101 ? 9.330 0.201 0.859 1.00 84.25 101 PRO A O 1
ATOM 787 N N . TYR A 1 102 ? 9.894 -1.450 -0.591 1.00 83.00 102 TYR A N 1
ATOM 788 C CA . TYR A 1 102 ? 9.531 -0.702 -1.795 1.00 83.00 102 TYR A CA 1
ATOM 789 C C . TYR A 1 102 ? 8.070 -0.245 -1.777 1.00 83.00 102 TYR A C 1
ATOM 791 O O . TYR A 1 102 ? 7.203 -0.974 -1.295 1.00 83.00 102 TYR A O 1
ATOM 799 N N . TRP A 1 103 ? 7.828 0.935 -2.392 1.00 81.38 103 TRP A N 1
ATOM 800 C CA . TRP A 1 103 ? 6.549 1.655 -2.518 1.00 81.38 103 TRP A CA 1
ATOM 801 C C . TRP A 1 103 ? 6.660 2.965 -3.403 1.00 81.38 103 TRP A C 1
ATOM 803 O O . TRP A 1 103 ? 7.668 3.676 -3.291 1.00 81.38 103 TRP A O 1
ATOM 813 N N . ARG A 1 104 ? 5.625 3.394 -4.178 1.00 78.25 104 ARG A N 1
ATOM 814 C CA . ARG A 1 104 ? 5.396 4.732 -4.808 1.00 78.25 104 ARG A CA 1
ATOM 815 C C . ARG A 1 104 ? 3.885 5.179 -4.947 1.00 78.25 104 ARG A C 1
ATOM 817 O O . ARG A 1 104 ? 3.327 4.967 -6.015 1.00 78.25 104 ARG A O 1
ATOM 824 N N . ASP A 1 105 ? 3.209 5.871 -3.988 1.00 76.81 105 ASP A N 1
ATOM 825 C CA . ASP A 1 105 ? 1.758 6.299 -4.105 1.00 76.81 105 ASP A CA 1
ATOM 826 C C . ASP A 1 105 ? 1.372 6.926 -5.459 1.00 76.81 105 ASP A C 1
ATOM 828 O O . ASP A 1 105 ? 1.547 8.122 -5.685 1.00 76.81 105 ASP A O 1
ATOM 832 N N . VAL A 1 106 ? 0.743 6.119 -6.316 1.00 81.00 106 VAL A N 1
ATOM 833 C CA . VAL A 1 106 ? 0.356 6.456 -7.695 1.00 81.00 106 VAL A CA 1
ATOM 834 C C . VAL A 1 106 ? -0.867 7.395 -7.758 1.00 81.00 106 VAL A C 1
ATOM 836 O O . VAL A 1 106 ? -1.358 7.735 -8.830 1.00 81.00 106 VAL A O 1
ATOM 839 N N . GLY A 1 107 ? -1.361 7.894 -6.621 1.00 78.00 107 GLY A N 1
ATOM 840 C CA . GLY A 1 107 ? -2.459 8.857 -6.543 1.00 78.00 107 GLY A CA 1
ATOM 841 C C . GLY A 1 107 ? -2.143 10.283 -7.036 1.00 78.00 107 GLY A C 1
ATOM 842 O O . GLY A 1 107 ? -2.915 11.195 -6.730 1.00 78.00 107 GLY A O 1
ATOM 843 N N . THR A 1 108 ? -1.020 10.547 -7.713 1.00 83.25 108 THR A N 1
ATOM 844 C CA . THR A 1 108 ? -0.790 11.789 -8.484 1.00 83.25 108 THR A CA 1
ATOM 845 C C . THR A 1 108 ? -0.052 11.493 -9.790 1.00 83.25 108 THR A C 1
ATOM 847 O O . THR A 1 108 ? 0.742 10.558 -9.865 1.00 83.25 108 THR A O 1
ATOM 850 N N . LEU A 1 109 ? -0.250 12.344 -10.806 1.00 85.56 109 LEU A N 1
ATOM 851 C CA . LEU A 1 109 ? 0.483 12.267 -12.077 1.00 85.56 109 LEU A CA 1
ATOM 852 C C . LEU A 1 109 ? 2.007 12.354 -11.880 1.00 85.56 109 LEU A C 1
ATOM 854 O O . LEU A 1 109 ? 2.759 11.636 -12.531 1.00 85.56 109 LEU A O 1
ATOM 858 N N . GLU A 1 110 ? 2.463 13.202 -10.953 1.00 83.69 110 GLU A N 1
ATOM 859 C CA . GLU A 1 110 ? 3.884 13.334 -10.620 1.00 83.69 110 GLU A CA 1
ATOM 860 C C . GLU A 1 110 ? 4.449 12.041 -10.015 1.00 83.69 110 GLU A C 1
ATOM 862 O O . GLU A 1 110 ? 5.543 11.618 -10.380 1.00 83.69 110 GLU A O 1
ATOM 867 N N . ALA A 1 111 ? 3.709 11.391 -9.113 1.00 80.81 111 ALA A N 1
ATOM 868 C CA . ALA A 1 111 ? 4.146 10.148 -8.494 1.00 80.81 111 ALA A CA 1
ATOM 869 C C . ALA A 1 111 ? 4.107 8.970 -9.479 1.00 80.81 111 ALA A C 1
ATOM 871 O O . ALA A 1 111 ? 5.058 8.195 -9.507 1.00 80.81 111 ALA A O 1
ATOM 872 N N . TYR A 1 112 ? 3.089 8.893 -10.346 1.00 83.38 112 TYR A N 1
ATOM 873 C CA . TYR A 1 112 ? 3.052 7.955 -11.475 1.00 83.38 112 TYR A CA 1
ATOM 874 C C . TYR A 1 112 ? 4.279 8.118 -12.386 1.00 83.38 112 TYR A C 1
ATOM 876 O O . TYR A 1 112 ? 4.965 7.142 -12.685 1.00 83.38 112 TYR A O 1
ATOM 884 N N . TRP A 1 113 ? 4.597 9.352 -12.789 1.00 86.56 113 TRP A N 1
ATOM 885 C CA . TRP A 1 113 ? 5.748 9.643 -13.647 1.00 86.56 113 TRP A CA 1
ATOM 886 C C . TRP A 1 113 ? 7.079 9.291 -12.968 1.00 86.56 113 TRP A C 1
ATOM 888 O O . TRP A 1 113 ? 7.901 8.593 -13.561 1.00 86.56 113 TRP A O 1
ATOM 898 N N . ARG A 1 114 ? 7.263 9.684 -11.697 1.00 86.00 114 ARG A N 1
ATOM 899 C CA . ARG A 1 114 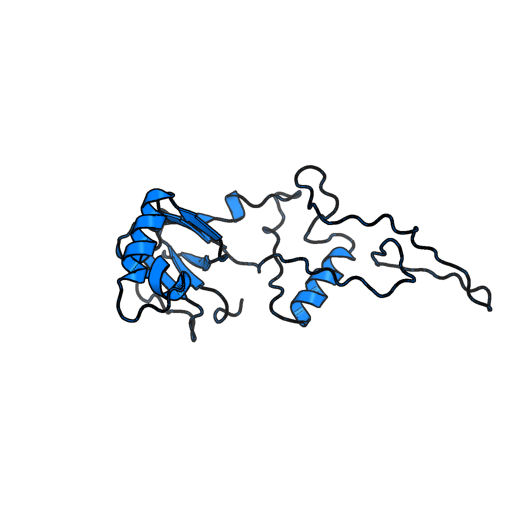? 8.444 9.316 -10.895 1.00 86.00 114 ARG A CA 1
ATOM 900 C C . ARG A 1 114 ? 8.593 7.797 -10.760 1.00 86.00 114 ARG A C 1
ATOM 902 O O . ARG A 1 114 ? 9.696 7.301 -10.937 1.00 86.00 114 ARG A O 1
ATOM 909 N N . ALA A 1 115 ? 7.510 7.066 -10.487 1.00 87.06 115 ALA A N 1
ATOM 910 C CA . ALA A 1 115 ? 7.529 5.608 -10.335 1.00 87.06 115 ALA A CA 1
ATOM 911 C C . ALA A 1 115 ? 7.896 4.872 -11.634 1.00 87.06 115 ALA A C 1
ATOM 913 O O . ALA A 1 115 ? 8.598 3.871 -11.587 1.00 87.06 115 ALA A O 1
ATOM 914 N N . ASN A 1 116 ? 7.466 5.384 -12.793 1.00 87.38 116 ASN A N 1
ATOM 915 C CA . ASN A 1 116 ? 7.832 4.810 -14.090 1.00 87.38 116 ASN A CA 1
ATOM 916 C C . ASN A 1 116 ? 9.297 5.105 -14.467 1.00 87.38 116 ASN A C 1
ATOM 918 O O . ASN A 1 116 ? 9.965 4.237 -15.021 1.00 87.38 116 ASN A O 1
ATOM 922 N N . LEU A 1 117 ? 9.815 6.304 -14.163 1.00 86.69 117 LEU A N 1
ATOM 923 C CA . LEU A 1 117 ? 11.224 6.635 -14.421 1.00 86.69 117 LEU A CA 1
ATOM 924 C C . LEU A 1 117 ? 12.201 5.936 -13.467 1.00 86.69 117 LEU A C 1
ATOM 926 O O . LEU A 1 117 ? 13.341 5.695 -13.853 1.00 86.69 117 LEU A O 1
ATOM 930 N N . ASP A 1 118 ? 11.754 5.581 -12.261 1.00 86.94 118 ASP A N 1
ATOM 931 C CA . ASP A 1 118 ? 12.509 4.782 -11.286 1.00 86.94 118 ASP A CA 1
ATOM 932 C C . ASP A 1 118 ? 13.074 3.501 -11.924 1.00 86.94 118 ASP A C 1
ATOM 934 O O . ASP A 1 118 ? 14.270 3.226 -11.833 1.00 86.94 118 ASP A O 1
ATOM 938 N N . LEU A 1 119 ? 12.219 2.797 -12.675 1.00 86.19 119 LEU A N 1
ATOM 939 C CA . LEU A 1 119 ? 12.515 1.550 -13.387 1.00 86.19 119 LEU A CA 1
ATOM 940 C C . LEU A 1 119 ? 13.547 1.707 -14.518 1.00 86.19 119 LEU A C 1
ATOM 942 O O . LEU A 1 119 ? 14.184 0.733 -14.904 1.00 86.19 119 LEU A O 1
ATOM 946 N N . ALA A 1 120 ? 13.714 2.918 -15.057 1.00 84.06 120 ALA A N 1
ATOM 947 C CA . ALA A 1 120 ? 14.689 3.226 -16.107 1.00 84.06 120 ALA A CA 1
ATOM 948 C C . ALA A 1 120 ? 16.042 3.726 -15.555 1.00 84.06 120 ALA A C 1
ATOM 950 O O . ALA A 1 120 ? 16.928 4.101 -16.330 1.00 84.06 120 ALA A O 1
ATOM 951 N N . SER A 1 121 ? 16.204 3.760 -14.228 1.00 83.88 121 SER A N 1
ATOM 952 C CA . SER A 1 121 ? 17.465 4.103 -13.569 1.00 83.88 121 SER A CA 1
ATOM 953 C C . SER A 1 121 ? 18.450 2.921 -13.536 1.00 83.88 121 SER A C 1
ATOM 955 O O . SER A 1 121 ? 18.111 1.790 -13.874 1.00 83.88 121 SER A O 1
ATOM 957 N N . VAL A 1 122 ? 19.700 3.186 -13.140 1.00 81.69 122 VAL A N 1
ATOM 958 C CA . VAL A 1 122 ? 20.773 2.169 -13.082 1.00 81.69 122 VAL A CA 1
ATOM 959 C C . VAL A 1 122 ? 20.568 1.170 -11.932 1.00 81.69 122 VAL A C 1
ATOM 961 O O . VAL A 1 122 ? 21.028 0.037 -12.018 1.00 81.69 122 VAL A O 1
ATOM 964 N N . MET A 1 123 ? 19.888 1.592 -10.864 1.00 82.88 123 MET A N 1
ATOM 965 C CA . MET A 1 123 ? 19.523 0.771 -9.706 1.00 82.88 123 MET A CA 1
ATOM 966 C C . MET A 1 123 ? 18.106 1.193 -9.276 1.00 82.88 123 MET A C 1
ATOM 968 O O . MET A 1 123 ? 17.982 2.129 -8.482 1.00 82.88 123 MET A O 1
ATOM 972 N N . PRO A 1 124 ? 17.045 0.600 -9.855 1.00 84.56 124 PRO A N 1
ATOM 973 C CA . PRO A 1 124 ? 15.665 0.936 -9.505 1.00 84.56 124 PRO A CA 1
ATOM 974 C C . PRO A 1 124 ? 15.352 0.517 -8.063 1.00 84.56 124 PRO A C 1
ATOM 976 O O . PRO A 1 124 ? 15.895 -0.477 -7.585 1.00 84.56 124 PRO A O 1
ATOM 979 N N . GLU A 1 125 ? 14.447 1.219 -7.367 1.00 85.44 125 GLU A N 1
ATOM 980 C CA . GLU A 1 125 ? 14.021 0.771 -6.027 1.00 85.44 125 GLU A CA 1
ATOM 981 C C . GLU A 1 125 ? 13.058 -0.438 -6.100 1.00 85.44 125 GLU A C 1
ATOM 983 O O . GLU A 1 125 ? 12.829 -1.089 -5.084 1.00 85.44 125 GLU A O 1
ATOM 988 N N . LEU A 1 126 ? 12.510 -0.754 -7.283 1.00 85.94 126 LEU A N 1
ATOM 989 C CA . LEU A 1 126 ? 11.758 -1.984 -7.563 1.00 85.94 126 LEU A CA 1
ATOM 990 C C . LEU A 1 126 ? 12.503 -2.858 -8.570 1.00 85.94 126 LEU A C 1
ATOM 992 O O . LEU A 1 126 ? 12.666 -2.475 -9.731 1.00 85.94 126 LEU A O 1
ATOM 996 N N . ASP A 1 127 ? 12.869 -4.064 -8.146 1.00 85.62 127 ASP A N 1
ATOM 997 C CA . ASP A 1 127 ? 13.406 -5.080 -9.041 1.00 85.62 127 ASP A CA 1
ATOM 998 C C . ASP A 1 127 ? 12.276 -5.776 -9.822 1.00 85.62 127 ASP A C 1
ATOM 1000 O O . ASP A 1 127 ? 11.540 -6.611 -9.300 1.00 85.62 127 ASP A O 1
ATOM 1004 N N . MET A 1 128 ? 12.136 -5.411 -11.097 1.00 86.12 128 MET A N 1
ATOM 1005 C CA . MET A 1 128 ? 11.203 -6.043 -12.041 1.00 86.12 128 MET A CA 1
ATOM 1006 C C . MET A 1 128 ? 11.761 -7.330 -12.676 1.00 86.12 128 MET A C 1
ATOM 1008 O O . MET A 1 128 ? 11.059 -7.961 -13.469 1.00 86.12 128 MET A O 1
ATOM 1012 N N . TYR A 1 129 ? 13.008 -7.702 -12.373 1.00 84.88 129 TYR A N 1
ATOM 1013 C CA . TYR A 1 129 ? 13.687 -8.891 -12.895 1.00 84.88 129 TYR A CA 1
ATOM 1014 C C . TYR A 1 129 ? 13.742 -10.038 -11.877 1.00 84.88 129 TYR A C 1
ATOM 1016 O O . TYR A 1 129 ? 14.285 -11.100 -12.191 1.00 84.88 129 TYR A O 1
ATOM 1024 N N . ASP A 1 130 ? 13.149 -9.859 -10.692 1.00 85.38 130 ASP A N 1
ATOM 1025 C CA . ASP A 1 130 ? 13.023 -10.928 -9.712 1.00 85.38 130 ASP A CA 1
ATOM 1026 C C . ASP A 1 130 ? 12.202 -12.110 -10.259 1.00 85.38 130 ASP A C 1
ATOM 1028 O O . ASP A 1 130 ? 11.053 -11.984 -10.693 1.00 85.38 130 ASP A O 1
ATOM 1032 N N . VAL A 1 131 ? 12.814 -13.292 -10.207 1.00 87.25 131 VAL A N 1
ATOM 1033 C CA . VAL A 1 131 ? 12.204 -14.568 -10.597 1.00 87.25 131 VAL A CA 1
ATOM 1034 C C . VAL A 1 131 ? 11.578 -15.308 -9.413 1.00 87.25 131 VAL A C 1
ATOM 1036 O O . VAL A 1 131 ? 10.870 -16.293 -9.631 1.00 87.25 131 VAL A O 1
ATOM 1039 N N . THR A 1 132 ? 11.824 -14.863 -8.176 1.00 88.62 132 THR A N 1
ATOM 1040 C CA . THR A 1 132 ? 11.285 -15.483 -6.956 1.00 88.62 132 THR A CA 1
ATOM 1041 C C . THR A 1 132 ? 9.876 -14.977 -6.630 1.00 88.62 132 THR A C 1
ATOM 1043 O O . THR A 1 132 ? 9.014 -15.779 -6.265 1.00 88.62 132 THR A O 1
ATOM 1046 N N . TRP A 1 133 ? 9.595 -13.693 -6.883 1.00 88.94 133 TRP A N 1
ATOM 1047 C CA . TRP A 1 133 ? 8.294 -13.041 -6.714 1.00 88.94 133 TRP A CA 1
ATOM 1048 C C . TRP A 1 133 ? 7.737 -12.445 -8.033 1.00 88.94 133 TRP A C 1
ATOM 1050 O O . TRP A 1 133 ? 7.505 -11.237 -8.151 1.00 88.94 133 TRP A O 1
ATOM 1060 N N . PRO A 1 134 ? 7.492 -13.274 -9.068 1.00 86.44 134 PRO A N 1
ATOM 1061 C CA . PRO A 1 134 ? 7.207 -12.797 -10.421 1.00 86.44 134 PRO A CA 1
ATOM 1062 C C . PRO A 1 134 ? 5.836 -12.113 -10.556 1.00 86.44 134 PRO A C 1
ATOM 1064 O O . PRO A 1 134 ? 4.779 -12.743 -10.420 1.00 86.44 134 PRO A O 1
ATOM 1067 N N . ILE A 1 135 ? 5.843 -10.835 -10.945 1.00 84.19 135 ILE A N 1
ATOM 1068 C CA . ILE A 1 135 ? 4.633 -10.060 -11.255 1.00 84.19 135 ILE A CA 1
ATOM 1069 C C . ILE A 1 135 ? 4.010 -10.570 -12.564 1.00 84.19 135 ILE A C 1
ATOM 1071 O O . ILE A 1 135 ? 4.526 -10.345 -13.659 1.00 84.19 135 ILE A O 1
ATOM 1075 N N . ARG A 1 136 ? 2.865 -11.256 -12.465 1.00 85.81 136 ARG A N 1
ATOM 1076 C CA . ARG A 1 136 ? 2.123 -11.772 -13.628 1.00 85.81 136 ARG A CA 1
ATOM 1077 C C . ARG A 1 136 ? 1.231 -10.701 -14.255 1.00 85.81 136 ARG A C 1
ATOM 1079 O O . ARG A 1 136 ? 0.573 -9.940 -13.553 1.00 85.81 136 ARG A O 1
ATOM 1086 N N . THR A 1 137 ? 1.147 -10.704 -15.584 1.00 84.81 137 THR A N 1
ATOM 1087 C CA . THR A 1 137 ? 0.253 -9.830 -16.356 1.00 84.81 137 THR A CA 1
ATOM 1088 C C . THR A 1 137 ? -0.150 -10.470 -17.6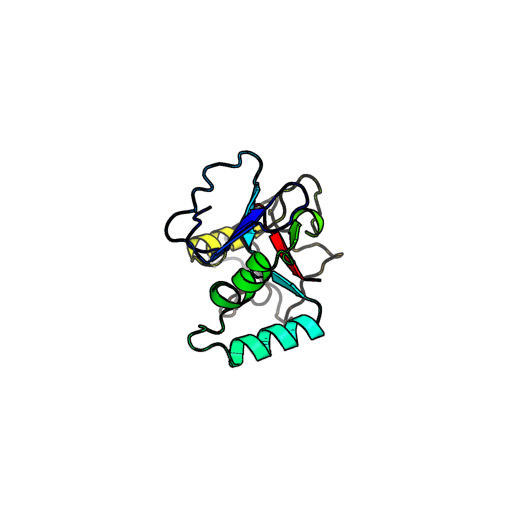90 1.00 84.81 137 THR A C 1
ATOM 1090 O O . THR A 1 137 ? 0.318 -11.558 -18.029 1.00 84.81 137 THR A O 1
ATOM 1093 N N . HIS A 1 138 ? -1.030 -9.814 -18.449 1.00 83.94 138 HIS A N 1
ATOM 1094 C CA . HIS A 1 138 ? -1.411 -10.242 -19.794 1.00 83.94 138 HIS A CA 1
ATOM 1095 C C . HIS A 1 138 ? -0.267 -9.982 -20.789 1.00 83.94 138 HIS A C 1
ATOM 1097 O O . HIS A 1 138 ? 0.029 -8.835 -21.121 1.00 83.94 138 HIS A O 1
ATOM 1103 N N . MET A 1 139 ? 0.354 -11.055 -21.281 1.00 82.38 139 MET A N 1
ATOM 1104 C CA . MET A 1 139 ? 1.450 -10.999 -22.252 1.00 82.38 139 MET A CA 1
ATOM 1105 C C . MET A 1 139 ? 0.927 -11.251 -23.669 1.00 82.38 139 MET A C 1
ATOM 1107 O O . MET A 1 139 ? 0.674 -12.389 -24.059 1.00 82.38 139 MET A O 1
ATOM 1111 N N . GLU A 1 140 ? 0.771 -10.180 -24.443 1.00 83.19 140 GLU A N 1
ATOM 1112 C CA . GLU A 1 140 ? 0.420 -10.246 -25.864 1.00 83.19 140 GLU A CA 1
ATOM 1113 C C . GLU A 1 140 ? 1.667 -10.607 -26.712 1.00 83.19 140 GLU A C 1
ATOM 1115 O O . GLU A 1 140 ? 2.762 -10.119 -26.411 1.00 83.19 140 GLU A O 1
ATOM 1120 N N . PRO A 1 141 ? 1.560 -11.449 -27.764 1.00 84.69 141 PRO A N 1
ATOM 1121 C CA . PRO A 1 141 ? 2.692 -11.833 -28.617 1.00 84.69 141 PRO A CA 1
ATOM 1122 C C . PRO A 1 141 ? 3.095 -10.700 -29.578 1.00 84.69 141 PRO A C 1
ATOM 1124 O O . PRO A 1 141 ? 2.844 -10.737 -30.783 1.00 84.69 141 PRO A O 1
ATOM 1127 N N . LEU A 1 142 ? 3.723 -9.666 -29.021 1.00 84.69 142 LEU A N 1
ATOM 1128 C CA . LEU A 1 142 ? 4.135 -8.453 -29.723 1.00 84.69 142 LEU A CA 1
ATOM 1129 C C . LEU A 1 142 ? 5.479 -8.634 -30.466 1.00 84.69 142 LEU A C 1
ATOM 1131 O O . LEU A 1 142 ? 6.388 -9.280 -29.940 1.00 84.69 142 LEU A O 1
ATOM 1135 N N . PRO A 1 143 ? 5.668 -8.027 -31.657 1.00 86.88 143 PRO A N 1
ATOM 1136 C CA . PRO A 1 143 ? 6.962 -8.014 -32.342 1.00 86.88 143 PRO A CA 1
ATOM 1137 C C . PRO A 1 143 ? 8.050 -7.300 -31.513 1.00 86.88 143 PRO A C 1
ATOM 1139 O O . PRO A 1 143 ? 7.735 -6.391 -30.739 1.00 86.88 143 PRO A O 1
ATOM 1142 N N . PRO A 1 144 ? 9.339 -7.648 -31.685 1.00 84.25 144 PRO A N 1
ATOM 1143 C CA . PRO A 1 144 ? 10.432 -7.040 -30.927 1.00 84.25 144 PRO A CA 1
ATOM 1144 C C . PRO A 1 144 ? 10.587 -5.539 -31.218 1.00 84.25 144 PRO A C 1
ATOM 1146 O O . PRO A 1 144 ? 10.273 -5.062 -32.312 1.00 84.25 144 PRO A O 1
ATOM 1149 N N . ALA A 1 145 ? 11.129 -4.798 -30.247 1.00 82.19 145 ALA A N 1
ATOM 1150 C CA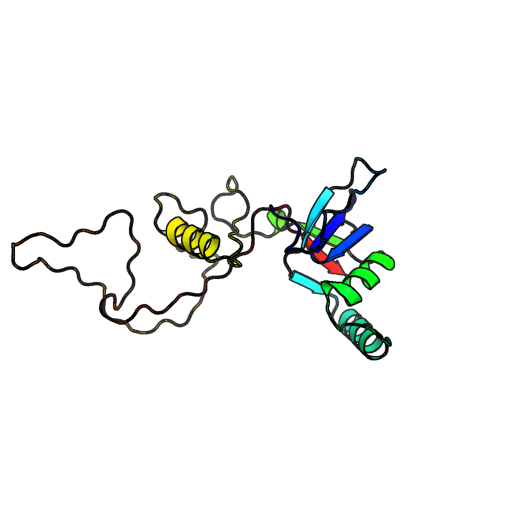 . ALA A 1 145 ? 11.550 -3.414 -30.451 1.00 82.19 145 ALA A CA 1
ATOM 1151 C C . ALA A 1 145 ? 12.593 -3.336 -31.581 1.00 82.19 145 ALA A C 1
ATOM 1153 O O . ALA A 1 145 ? 13.576 -4.079 -31.583 1.00 82.19 145 ALA A O 1
ATOM 1154 N N . LYS A 1 146 ? 12.382 -2.435 -32.547 1.00 79.62 146 LYS A N 1
ATOM 1155 C CA . LYS A 1 146 ? 13.248 -2.289 -33.721 1.00 79.62 146 LYS A CA 1
ATOM 1156 C C . LYS A 1 146 ? 13.707 -0.846 -33.884 1.00 79.62 146 LYS A C 1
ATOM 1158 O O . LYS A 1 146 ? 12.942 0.011 -34.318 1.00 79.62 146 LYS A O 1
ATOM 1163 N N . PHE A 1 147 ? 14.985 -0.615 -33.616 1.00 78.25 147 PHE A N 1
ATOM 1164 C CA . PHE A 1 147 ? 15.665 0.632 -33.946 1.00 78.25 147 PHE A CA 1
ATOM 1165 C C . PHE A 1 147 ? 16.163 0.581 -35.395 1.00 78.25 147 PHE A C 1
ATOM 1167 O O . PHE A 1 147 ? 16.609 -0.461 -35.878 1.00 78.25 147 PHE A O 1
ATOM 1174 N N . VAL A 1 148 ? 16.063 1.704 -36.102 1.00 77.75 148 VAL A N 1
ATOM 1175 C CA . VAL A 1 148 ? 16.550 1.875 -37.479 1.00 77.75 148 VAL A CA 1
ATOM 1176 C C . VAL A 1 148 ? 17.351 3.171 -37.578 1.00 77.75 148 VAL A C 1
ATOM 1178 O O . VAL A 1 148 ? 17.203 4.061 -36.741 1.00 77.75 148 VAL A O 1
ATOM 1181 N N . GLN A 1 149 ? 18.216 3.267 -38.585 1.00 75.94 149 GLN A N 1
ATOM 1182 C CA . GLN A 1 149 ? 18.894 4.520 -38.919 1.00 75.94 149 GLN A CA 1
ATOM 1183 C C . GLN A 1 149 ? 17.903 5.520 -39.530 1.00 75.94 149 GLN A C 1
ATOM 1185 O O . GLN A 1 149 ? 16.929 5.122 -40.176 1.00 75.94 149 GLN A O 1
ATOM 1190 N N . ASP A 1 150 ? 18.160 6.813 -39.343 1.00 71.69 150 ASP A N 1
ATOM 1191 C CA . ASP A 1 150 ? 17.426 7.865 -40.047 1.00 71.69 150 ASP A CA 1
ATOM 1192 C C . ASP A 1 150 ? 17.918 8.047 -41.501 1.00 71.69 150 ASP A C 1
ATOM 1194 O O . ASP A 1 150 ? 18.862 7.400 -41.958 1.00 71.69 150 ASP A O 1
ATOM 1198 N N . ARG A 1 151 ? 17.271 8.944 -42.259 1.00 70.62 151 ARG A N 1
ATOM 1199 C CA . ARG A 1 151 ? 17.621 9.219 -43.670 1.00 70.62 151 ARG A CA 1
ATOM 1200 C C . ARG A 1 151 ? 18.975 9.918 -43.865 1.00 70.62 151 ARG A C 1
ATOM 1202 O O . ARG A 1 151 ? 19.443 9.997 -44.996 1.00 70.62 151 ARG A O 1
ATOM 1209 N N . SER A 1 152 ? 19.574 10.429 -42.795 1.00 73.69 152 SER A N 1
ATOM 1210 C CA . SER A 1 152 ? 20.907 11.043 -42.741 1.00 73.69 152 SER A CA 1
ATOM 1211 C C . SER A 1 152 ? 21.994 10.054 -42.291 1.00 73.69 152 SER A C 1
ATOM 1213 O O . SER A 1 152 ? 23.170 10.411 -42.290 1.00 73.69 152 SER A O 1
ATOM 1215 N N . GLY A 1 153 ? 21.627 8.816 -41.942 1.00 68.81 153 GLY A N 1
ATOM 1216 C CA . GLY A 1 153 ? 22.541 7.791 -41.437 1.00 68.81 153 GLY A CA 1
ATOM 1217 C C . GLY A 1 153 ? 22.780 7.846 -39.925 1.00 68.81 153 GLY A C 1
ATOM 1218 O O . GLY A 1 153 ? 23.588 7.068 -39.419 1.00 68.81 153 GLY A O 1
ATOM 1219 N N . SER A 1 154 ? 22.082 8.712 -39.181 1.00 70.88 154 SER A N 1
ATOM 1220 C CA . SER A 1 154 ? 22.183 8.734 -37.718 1.00 70.88 154 SER A CA 1
ATOM 1221 C C . SER A 1 154 ? 21.590 7.451 -37.140 1.00 70.88 154 SER A C 1
ATOM 1223 O O . SER A 1 154 ? 20.506 7.012 -37.535 1.00 70.88 154 SER A O 1
ATOM 1225 N N . HIS A 1 155 ? 22.274 6.854 -36.167 1.00 69.25 155 HIS A N 1
ATOM 1226 C CA . HIS A 1 155 ? 21.761 5.694 -35.446 1.00 69.25 155 HIS A CA 1
ATOM 1227 C C . HIS A 1 155 ? 20.717 6.128 -34.411 1.00 69.25 155 HIS A C 1
ATOM 1229 O O . HIS A 1 155 ? 20.998 6.975 -33.565 1.00 69.25 155 HIS A O 1
ATOM 1235 N N . GLY A 1 156 ? 19.537 5.501 -34.424 1.00 63.56 156 GLY A N 1
ATOM 1236 C CA . GLY A 1 156 ? 18.584 5.608 -33.321 1.00 63.56 156 GLY A CA 1
ATOM 1237 C C . GLY A 1 156 ? 19.149 4.946 -32.062 1.00 63.56 156 GLY A C 1
ATOM 1238 O O . GLY A 1 156 ? 19.073 3.728 -31.925 1.00 63.56 156 GLY A O 1
ATOM 1239 N N . MET A 1 157 ? 19.733 5.744 -31.164 1.00 65.44 157 MET A N 1
ATOM 1240 C CA . MET A 1 157 ? 20.310 5.292 -29.895 1.00 65.44 157 MET A CA 1
ATOM 1241 C C . MET A 1 157 ? 19.429 5.709 -28.715 1.00 65.44 157 MET A C 1
ATOM 1243 O O . MET A 1 157 ? 19.157 6.892 -28.524 1.00 65.44 157 MET A O 1
ATOM 1247 N N . THR A 1 158 ? 19.039 4.743 -27.884 1.00 64.75 158 THR A N 1
ATOM 1248 C CA . THR A 1 158 ? 18.374 4.977 -26.594 1.00 64.75 158 THR A CA 1
ATOM 1249 C C . THR A 1 158 ? 19.350 4.722 -25.451 1.00 64.75 158 THR A C 1
ATOM 1251 O O . THR A 1 158 ? 19.951 3.652 -25.385 1.00 64.75 158 THR A O 1
ATOM 1254 N N . MET A 1 159 ? 19.482 5.677 -24.533 1.00 70.38 159 MET A N 1
ATOM 1255 C CA . MET A 1 159 ? 20.244 5.532 -23.287 1.00 70.38 159 MET A CA 1
ATOM 1256 C C . MET A 1 159 ? 19.295 5.703 -22.096 1.00 70.38 159 MET A C 1
ATOM 1258 O O . MET A 1 159 ? 18.339 6.471 -22.191 1.00 70.38 159 MET A O 1
ATOM 1262 N N . ASN A 1 160 ? 19.543 4.980 -20.999 1.00 72.56 160 ASN A N 1
ATOM 1263 C CA . ASN A 1 160 ? 18.757 5.025 -19.754 1.00 72.56 160 ASN A CA 1
ATOM 1264 C C . ASN A 1 160 ? 17.234 4.955 -20.008 1.00 72.56 160 ASN A C 1
ATOM 1266 O O . ASN A 1 160 ? 16.477 5.841 -19.618 1.00 72.56 160 ASN A O 1
ATOM 1270 N N . SER A 1 161 ? 16.804 3.950 -20.776 1.00 77.44 161 SER A N 1
ATOM 1271 C CA . SER A 1 161 ? 15.432 3.806 -21.277 1.00 77.44 161 SER A CA 1
ATOM 1272 C C . SER A 1 161 ? 15.006 2.338 -21.261 1.00 77.44 161 SER A C 1
ATOM 1274 O O . SER A 1 161 ? 15.739 1.489 -21.766 1.00 77.44 161 SER A O 1
ATOM 1276 N N . LEU A 1 162 ? 13.803 2.049 -20.761 1.00 81.12 162 LEU A N 1
ATOM 1277 C CA . LEU A 1 162 ? 13.131 0.762 -20.972 1.00 81.12 162 LEU A CA 1
ATOM 1278 C C . LEU A 1 162 ? 12.265 0.831 -22.238 1.00 81.12 162 LEU A C 1
ATOM 1280 O O . LEU A 1 162 ? 11.586 1.832 -22.465 1.00 81.12 162 LEU A O 1
ATOM 1284 N N . VAL A 1 163 ? 12.274 -0.224 -23.059 1.00 82.44 163 VAL A N 1
ATOM 1285 C CA . VAL A 1 163 ? 11.509 -0.282 -24.319 1.00 82.44 163 VAL A CA 1
ATOM 1286 C C . VAL A 1 163 ? 10.828 -1.644 -24.465 1.00 82.44 163 VAL A C 1
ATOM 1288 O O . VAL A 1 163 ? 11.486 -2.680 -24.405 1.00 82.44 163 VAL A O 1
ATOM 1291 N N . SER A 1 164 ? 9.506 -1.648 -24.659 1.00 81.25 164 SER A N 1
ATOM 1292 C CA . SER A 1 164 ? 8.697 -2.868 -24.784 1.00 81.25 164 SER A CA 1
ATOM 1293 C C . SER A 1 164 ? 8.688 -3.438 -26.208 1.00 81.25 164 SER A C 1
ATOM 1295 O O . SER A 1 164 ? 9.055 -2.772 -27.180 1.00 81.25 164 SER A O 1
ATOM 1297 N N . GLY A 1 165 ? 8.151 -4.655 -26.350 1.00 71.56 165 GLY A N 1
ATOM 1298 C CA . GLY A 1 165 ? 7.641 -5.128 -27.639 1.00 71.56 165 GLY A CA 1
ATOM 1299 C C . GLY A 1 165 ? 6.615 -4.150 -28.235 1.00 71.56 165 GLY A C 1
ATOM 1300 O O . GLY A 1 165 ? 5.990 -3.366 -27.519 1.00 71.56 165 GLY A O 1
ATOM 1301 N N . ALA A 1 166 ? 6.484 -4.177 -29.562 1.00 62.38 166 ALA A N 1
ATOM 1302 C CA . ALA A 1 166 ? 5.628 -3.305 -30.368 1.00 62.38 166 ALA A CA 1
ATOM 1303 C C . ALA A 1 166 ? 5.768 -1.791 -30.107 1.00 62.38 166 ALA A C 1
ATOM 1305 O O . ALA A 1 166 ? 4.786 -1.060 -30.194 1.00 62.38 166 ALA A O 1
ATOM 1306 N N . ALA A 1 167 ? 6.988 -1.280 -29.914 1.00 55.47 167 ALA A N 1
ATOM 1307 C CA . ALA A 1 167 ? 7.278 0.158 -29.766 1.00 55.47 167 ALA A CA 1
ATOM 1308 C C . ALA A 1 167 ? 6.878 1.072 -30.965 1.00 55.47 167 ALA A C 1
ATOM 1310 O O . ALA A 1 167 ? 7.190 2.259 -30.967 1.00 55.47 167 ALA A O 1
ATOM 1311 N N . SER A 1 168 ? 6.207 0.531 -31.992 1.00 44.00 168 SER A N 1
ATOM 1312 C CA . SER A 1 168 ? 5.594 1.268 -33.115 1.00 44.00 168 SER A CA 1
ATOM 1313 C C . SER A 1 168 ? 4.055 1.305 -33.070 1.00 44.00 168 SER A C 1
ATOM 1315 O O . SER A 1 168 ? 3.436 1.971 -33.898 1.00 44.00 168 SER A O 1
ATOM 1317 N N . SER A 1 169 ? 3.441 0.621 -32.102 1.00 31.67 169 SER A N 1
ATOM 1318 C CA . SER A 1 169 ? 2.005 0.656 -31.806 1.00 31.67 169 SER A CA 1
ATOM 1319 C C . SER A 1 169 ? 1.703 1.712 -30.730 1.00 31.67 169 SER A C 1
ATOM 1321 O O . SER A 1 169 ? 2.599 2.068 -29.960 1.00 31.67 169 SER A O 1
ATOM 1323 N N . PRO A 1 170 ? 0.462 2.234 -30.633 1.00 33.44 170 PRO A N 1
ATOM 1324 C CA . PRO A 1 170 ? 0.095 3.167 -29.570 1.00 33.44 170 PRO A CA 1
ATOM 1325 C C . PRO A 1 170 ? 0.332 2.549 -28.185 1.00 33.44 170 PRO A C 1
ATOM 1327 O O . PRO A 1 170 ? -0.063 1.413 -27.927 1.00 33.44 170 PRO A O 1
ATOM 1330 N N . VAL A 1 171 ? 0.984 3.317 -27.308 1.00 35.62 171 VAL A N 1
ATOM 1331 C CA . VAL A 1 171 ? 1.449 2.880 -25.983 1.00 35.62 171 VAL A CA 1
ATOM 1332 C C . VAL A 1 171 ? 0.306 2.261 -25.171 1.00 35.62 171 VAL A C 1
ATOM 1334 O O . VAL A 1 171 ? -0.663 2.944 -24.837 1.00 35.62 171 VAL A O 1
ATOM 1337 N N . GLN A 1 172 ? 0.440 0.982 -24.810 1.00 31.27 172 GLN A N 1
ATOM 1338 C CA . GLN A 1 172 ? -0.392 0.364 -23.777 1.00 31.27 172 GLN A CA 1
ATOM 1339 C C . GLN A 1 172 ? 0.010 0.968 -22.419 1.00 31.27 172 GLN A C 1
ATOM 1341 O O . GLN A 1 172 ? 1.163 0.876 -21.999 1.00 31.27 172 GLN A O 1
ATOM 1346 N N . TRP A 1 173 ? -0.929 1.649 -21.758 1.00 29.39 173 TRP A N 1
ATOM 1347 C CA . TRP A 1 173 ? -0.669 2.397 -20.524 1.00 29.39 173 TRP A CA 1
ATOM 1348 C C . TRP A 1 173 ? -0.694 1.472 -19.302 1.00 29.39 173 TRP A C 1
ATOM 1350 O O . TRP A 1 173 ? -1.756 1.111 -18.794 1.00 29.39 173 TRP A O 1
ATOM 1360 N N . TRP A 1 174 ? 0.491 1.093 -18.823 1.00 30.56 174 TRP A N 1
ATOM 1361 C CA . TRP A 1 174 ? 0.668 0.193 -17.683 1.00 30.56 174 TRP A CA 1
ATOM 1362 C C . TRP A 1 174 ? 0.299 0.862 -16.350 1.00 30.56 174 TRP A C 1
ATOM 1364 O O . TRP A 1 174 ? 1.035 1.690 -15.817 1.00 30.56 174 TRP A O 1
ATOM 1374 N N . SER A 1 175 ? -0.829 0.455 -15.762 1.00 25.17 175 SER A N 1
ATOM 1375 C CA . SER A 1 175 ? -1.242 0.885 -14.417 1.00 25.17 175 SER A CA 1
ATOM 1376 C C . SER A 1 175 ? -0.642 -0.022 -13.333 1.00 25.17 175 SER A C 1
ATOM 1378 O O . SER A 1 175 ? -1.343 -0.801 -12.683 1.00 25.17 175 SER A O 1
ATOM 1380 N N . ILE A 1 176 ? 0.680 0.056 -13.152 1.00 32.09 176 ILE A N 1
ATOM 1381 C CA . ILE A 1 176 ? 1.373 -0.595 -12.029 1.00 32.09 176 ILE A CA 1
ATOM 1382 C C . ILE A 1 176 ? 1.054 0.193 -10.748 1.00 32.09 176 ILE A C 1
ATOM 1384 O O . ILE A 1 176 ? 1.279 1.401 -10.685 1.00 32.09 176 ILE A O 1
ATOM 1388 N N . ARG A 1 177 ? 0.514 -0.482 -9.722 1.00 26.05 177 ARG A N 1
ATOM 1389 C CA . ARG A 1 177 ? 0.185 0.107 -8.409 1.00 26.05 177 ARG A CA 1
ATOM 1390 C C . ARG A 1 177 ? 1.073 -0.462 -7.306 1.00 26.05 177 ARG A C 1
ATOM 1392 O O . ARG A 1 177 ? 1.116 -1.671 -7.127 1.00 26.05 177 ARG A O 1
ATOM 1399 N N . CYS A 1 178 ? 1.694 0.429 -6.532 1.00 27.12 178 CYS A N 1
ATOM 1400 C CA . CYS A 1 178 ? 2.517 0.126 -5.356 1.00 27.12 178 CYS A CA 1
ATOM 1401 C C . CYS A 1 178 ? 2.459 1.363 -4.400 1.00 27.12 178 CYS A C 1
ATOM 1403 O O . CYS A 1 178 ? 2.715 2.460 -4.879 1.00 27.12 178 CYS A O 1
ATOM 1405 N N . CYS A 1 179 ? 2.052 1.235 -3.112 1.00 39.94 179 CYS A N 1
ATOM 1406 C CA . CYS A 1 179 ? 1.742 2.303 -2.095 1.00 39.94 179 CYS A CA 1
ATOM 1407 C C . CYS A 1 179 ? 2.915 3.264 -1.680 1.00 39.94 179 CYS A C 1
ATOM 1409 O O . CYS A 1 179 ? 3.979 3.112 -2.222 1.00 39.94 179 CYS A O 1
ATOM 1411 N N . SER A 1 180 ? 2.871 4.235 -0.735 1.00 29.91 180 SER A N 1
ATOM 1412 C CA . SER A 1 180 ? 4.051 5.130 -0.429 1.00 29.91 180 SER A CA 1
ATOM 1413 C C . SER A 1 180 ? 4.809 4.930 0.902 1.00 29.91 180 SER A C 1
ATOM 1415 O O . SER A 1 180 ? 4.158 4.885 1.942 1.00 29.91 180 SER A O 1
ATOM 1417 N N . ARG A 1 181 ? 6.163 5.033 0.880 1.00 33.00 181 ARG A N 1
ATOM 1418 C CA . ARG A 1 181 ? 7.119 5.131 2.029 1.00 33.00 181 ARG A CA 1
ATOM 1419 C C . ARG A 1 181 ? 6.476 5.581 3.362 1.00 33.00 181 ARG A C 1
ATOM 1421 O O . ARG A 1 181 ? 6.163 6.762 3.545 1.00 33.00 181 ARG A O 1
ATOM 1428 N N . GLY A 1 182 ? 6.382 4.656 4.312 1.00 31.89 182 GLY A N 1
ATOM 1429 C CA . GLY A 1 182 ? 5.967 4.885 5.697 1.00 31.89 182 GLY A CA 1
ATOM 1430 C C . GLY A 1 182 ? 6.079 3.593 6.508 1.00 31.89 182 GLY A C 1
ATOM 1431 O O . GLY A 1 182 ? 6.229 2.525 5.919 1.00 31.89 182 GLY A O 1
ATOM 1432 N N . TYR A 1 183 ? 5.978 3.674 7.839 1.00 38.66 183 TYR A N 1
ATOM 1433 C CA . TYR A 1 183 ? 5.650 2.488 8.634 1.00 38.66 183 TYR A CA 1
ATOM 1434 C C . TYR A 1 183 ? 4.216 2.113 8.280 1.00 38.66 183 TYR A C 1
ATOM 1436 O O . TYR A 1 183 ? 3.263 2.810 8.636 1.00 38.66 183 TYR A O 1
ATOM 1444 N N . ALA A 1 184 ? 4.110 1.097 7.436 1.00 35.88 184 ALA A N 1
ATOM 1445 C CA . ALA A 1 184 ? 2.888 0.691 6.784 1.00 35.88 184 ALA A CA 1
ATOM 1446 C C . ALA A 1 184 ? 2.376 -0.546 7.516 1.00 35.88 184 ALA A C 1
ATOM 1448 O O . ALA A 1 184 ? 3.075 -1.559 7.562 1.00 35.88 184 ALA A O 1
ATOM 1449 N N . LEU A 1 185 ? 1.213 -0.423 8.156 1.00 36.06 185 LEU A N 1
ATOM 1450 C CA . LEU A 1 185 ? 0.652 -1.491 8.977 1.00 36.06 185 LEU A CA 1
ATOM 1451 C C . LEU A 1 185 ? -0.607 -2.063 8.314 1.00 36.06 185 LEU A C 1
ATOM 1453 O O . LEU A 1 185 ? -1.489 -1.322 7.870 1.00 36.06 185 LEU A O 1
ATOM 1457 N N . THR A 1 186 ? -0.654 -3.391 8.232 1.00 40.97 186 THR A N 1
ATOM 1458 C CA . THR A 1 186 ? -1.853 -4.174 7.896 1.00 40.97 186 THR A CA 1
ATOM 1459 C C . THR A 1 186 ? -2.636 -4.388 9.185 1.00 40.97 186 THR A C 1
ATOM 1461 O O . THR A 1 186 ? -2.028 -4.824 10.164 1.00 40.97 186 THR A O 1
ATOM 1464 N N . LEU A 1 187 ? -3.943 -4.096 9.218 1.00 38.19 187 LEU A N 1
ATOM 1465 C CA . LEU A 1 187 ? -4.733 -4.457 10.403 1.00 38.19 187 LEU A CA 1
ATOM 1466 C C . LEU A 1 187 ? -5.005 -5.964 10.387 1.00 38.19 187 LEU A C 1
ATOM 1468 O O . LEU A 1 187 ? -5.443 -6.492 9.367 1.00 38.19 187 LEU A O 1
ATOM 1472 N N . PHE A 1 188 ? -4.769 -6.622 11.512 1.00 35.72 188 PHE A N 1
ATOM 1473 C CA . PHE A 1 188 ? -5.242 -7.965 11.816 1.00 35.72 188 PHE A CA 1
ATOM 1474 C C . PHE A 1 188 ? -6.309 -7.854 12.906 1.00 35.72 188 PHE A C 1
ATOM 1476 O O . PHE A 1 188 ? -6.058 -7.217 13.924 1.00 35.72 188 PHE A O 1
ATOM 1483 N N . ALA A 1 189 ? -7.458 -8.493 12.717 1.00 35.84 189 ALA A N 1
ATOM 1484 C CA . ALA A 1 189 ? -8.338 -8.883 13.819 1.00 35.84 189 ALA A CA 1
ATOM 1485 C C . ALA A 1 189 ? -8.520 -10.406 13.768 1.00 35.84 189 ALA A C 1
ATOM 1487 O O . ALA A 1 189 ? -8.599 -10.983 12.676 1.00 35.84 189 ALA A O 1
ATOM 1488 N N . ILE A 1 190 ? -8.478 -11.044 14.940 1.00 34.28 190 ILE A N 1
ATOM 1489 C CA . ILE A 1 190 ? -8.289 -12.495 15.123 1.00 34.28 190 ILE A CA 1
ATOM 1490 C C . ILE A 1 190 ? -9.565 -13.116 15.694 1.00 34.28 190 ILE A C 1
ATOM 1492 O O . ILE A 1 190 ? -9.941 -12.679 16.798 1.00 34.28 190 ILE A O 1
#

Mean predicted aligned error: 11.04 Å